Protein AF-A0A645AGK2-F1 (afdb_monomer_lite)

Secondary structure (DSSP, 8-state):
--S--S--S-HHHHHHHHHHHSS--GGGTTSHHHHHHHHHHHHHHHHHHHHHHHHH-TTSPPEEEEETTTTGGGT--HHHHHHTT--SEEEEE--S-SS------HHHHHHHTT-SS--EE--EEE-EEE--SPPHHHHTTSS----EE--HHHHHHHHHHHHHTT-S--EEES---HHHHHHHH-HHHHHHIIIIIHHHHHHHHHHHHT-

Organism: NCBI:txid1076179

Structure (mmCIF, N/CA/C/O backbone):
data_AF-A0A645AGK2-F1
#
_entry.id   AF-A0A645AGK2-F1
#
loop_
_atom_site.group_PDB
_atom_site.id
_atom_site.type_symbol
_atom_site.label_atom_id
_atom_site.label_alt_id
_atom_site.label_comp_id
_atom_site.label_asym_id
_atom_site.label_entity_id
_atom_site.label_seq_id
_atom_site.pdbx_PDB_ins_code
_atom_site.Cartn_x
_atom_site.Cartn_y
_atom_site.Cartn_z
_atom_site.occupancy
_atom_site.B_iso_or_equiv
_atom_site.auth_seq_id
_atom_site.auth_comp_id
_atom_site.auth_asym_id
_atom_site.auth_atom_id
_atom_site.pdbx_PDB_model_num
ATOM 1 N N . MET A 1 1 ? 0.755 18.920 -3.342 1.00 40.25 1 MET A N 1
ATOM 2 C CA . MET A 1 1 ? 0.295 17.757 -2.557 1.00 40.25 1 MET A CA 1
ATOM 3 C C . MET A 1 1 ? -0.623 16.938 -3.461 1.00 40.25 1 MET A C 1
ATOM 5 O O . MET A 1 1 ? -1.650 17.467 -3.860 1.00 40.25 1 MET A O 1
ATOM 9 N N . ARG A 1 2 ? -0.212 15.740 -3.909 1.00 47.69 2 ARG A N 1
ATOM 10 C CA . ARG A 1 2 ? -1.005 14.912 -4.851 1.00 47.69 2 ARG A CA 1
ATOM 11 C C . ARG A 1 2 ? -2.125 14.114 -4.171 1.00 47.69 2 ARG A C 1
ATOM 13 O O . ARG A 1 2 ? -3.090 13.751 -4.832 1.00 47.69 2 ARG A O 1
ATOM 20 N N . HIS A 1 3 ? -2.024 13.901 -2.862 1.00 56.34 3 HIS A N 1
ATOM 21 C CA . HIS A 1 3 ? -3.058 13.265 -2.053 1.00 56.34 3 HIS A CA 1
ATOM 22 C C . HIS A 1 3 ? -3.492 14.247 -0.964 1.00 56.34 3 HIS A C 1
ATOM 24 O O . HIS A 1 3 ? -2.679 14.535 -0.083 1.00 56.34 3 HIS A O 1
ATOM 30 N N . PRO A 1 4 ? -4.703 14.832 -1.040 1.00 55.09 4 PRO A N 1
ATOM 31 C CA . PRO A 1 4 ? -5.203 15.650 0.055 1.00 55.09 4 PRO A CA 1
ATOM 32 C C . PRO A 1 4 ? -5.284 14.790 1.325 1.00 55.09 4 PRO A C 1
ATOM 34 O O . PRO A 1 4 ? -5.533 13.584 1.221 1.00 55.09 4 PRO A O 1
ATOM 37 N N . PRO A 1 5 ? -5.060 15.371 2.514 1.00 66.56 5 PRO A N 1
ATOM 38 C CA . PRO A 1 5 ? -5.263 14.635 3.751 1.00 66.56 5 PRO A CA 1
ATOM 39 C C . PRO A 1 5 ? -6.716 14.139 3.809 1.00 66.56 5 PRO A C 1
ATOM 41 O O . PRO A 1 5 ? -7.628 14.850 3.386 1.00 66.56 5 PRO A O 1
ATOM 44 N N . PHE A 1 6 ? -6.936 12.923 4.323 1.00 69.69 6 PHE A N 1
ATOM 45 C CA . PHE A 1 6 ? -8.289 12.361 4.479 1.00 69.69 6 PHE A CA 1
ATOM 46 C C . PHE A 1 6 ? -9.178 13.234 5.364 1.00 69.69 6 PHE A C 1
ATOM 48 O O . PHE A 1 6 ? -10.392 13.267 5.189 1.00 69.69 6 PHE A O 1
ATOM 55 N N . PHE A 1 7 ? -8.541 13.934 6.298 1.00 72.62 7 PHE A N 1
ATOM 56 C CA . PHE A 1 7 ? -9.160 14.848 7.234 1.00 72.62 7 PHE A CA 1
ATOM 57 C C . PHE A 1 7 ? -8.479 16.204 7.107 1.00 72.62 7 PHE A C 1
ATOM 59 O O . PHE A 1 7 ? -7.262 16.315 7.276 1.00 72.62 7 PHE A O 1
ATOM 66 N N . GLY A 1 8 ? -9.266 17.230 6.803 1.00 67.81 8 GLY A N 1
ATOM 67 C CA . GLY A 1 8 ? -8.826 18.612 6.907 1.00 67.81 8 GLY A CA 1
ATOM 68 C C . GLY A 1 8 ? -9.125 19.168 8.298 1.00 67.81 8 GLY A C 1
ATOM 69 O O . GLY A 1 8 ? -9.205 18.448 9.294 1.00 67.81 8 GLY A O 1
ATOM 70 N N . TYR A 1 9 ? -9.370 20.472 8.353 1.00 74.00 9 TYR A N 1
ATOM 71 C CA . TYR A 1 9 ? -9.927 21.146 9.528 1.00 74.00 9 TYR A CA 1
ATOM 72 C C . TYR A 1 9 ? -11.455 21.061 9.516 1.00 74.00 9 TYR A C 1
ATOM 74 O O . TYR A 1 9 ? -12.165 22.069 9.518 1.00 74.00 9 TYR A O 1
ATOM 82 N N . ASP A 1 10 ? -11.965 19.837 9.426 1.00 81.06 10 ASP A N 1
ATOM 83 C CA . ASP A 1 10 ? -13.388 19.592 9.250 1.00 81.06 10 ASP A CA 1
ATOM 84 C C . ASP A 1 10 ? -14.144 19.917 10.545 1.00 81.06 10 ASP A C 1
ATOM 86 O O . ASP A 1 10 ? -13.805 19.432 11.627 1.00 81.06 10 ASP A O 1
ATOM 90 N N . GLN A 1 11 ? -15.204 20.726 10.447 1.00 84.94 11 GLN A N 1
ATOM 91 C CA . GLN A 1 11 ? -16.005 21.152 11.605 1.00 84.94 11 GLN A CA 1
ATOM 92 C C . GLN A 1 11 ? -16.498 19.992 12.490 1.00 84.94 11 GLN A C 1
ATOM 94 O O . GLN A 1 11 ? -16.445 20.132 13.712 1.00 84.94 11 GLN A O 1
ATOM 99 N N . PRO A 1 12 ? -16.921 18.832 11.944 1.00 86.06 12 PRO A N 1
ATOM 100 C CA . PRO A 1 12 ? -17.275 17.680 12.772 1.00 86.06 12 PRO A CA 1
ATOM 101 C C . PRO A 1 12 ? -16.115 17.164 13.634 1.00 86.06 12 PRO A C 1
ATOM 103 O O . PRO A 1 12 ? -16.329 16.790 14.785 1.00 86.06 12 PRO A O 1
ATOM 106 N N . LEU A 1 13 ? -14.888 17.177 13.104 1.00 87.75 13 LEU A N 1
ATOM 107 C CA . LEU A 1 13 ? -13.693 16.724 13.814 1.00 87.75 13 LEU A CA 1
ATOM 108 C C . LEU A 1 13 ? -13.316 17.705 14.929 1.00 87.75 13 LEU A C 1
ATOM 110 O O . LEU A 1 13 ? -13.059 17.292 16.057 1.00 87.75 13 LEU A O 1
ATOM 114 N N . ILE A 1 14 ? -13.381 19.008 14.639 1.00 90.44 14 ILE A N 1
ATOM 115 C CA . ILE A 1 14 ? -13.178 20.079 15.626 1.00 90.44 14 ILE A CA 1
ATOM 116 C C . ILE A 1 14 ? -14.217 19.983 16.749 1.00 90.44 14 ILE A C 1
ATOM 118 O O . ILE A 1 14 ? -13.865 20.102 17.921 1.00 90.44 14 ILE A O 1
ATOM 122 N N . ALA A 1 15 ? -15.488 19.749 16.413 1.00 91.12 15 ALA A N 1
ATOM 123 C CA . ALA A 1 15 ? -16.562 19.620 17.393 1.00 91.12 15 ALA A CA 1
ATOM 124 C C . ALA A 1 15 ? -16.362 18.403 18.310 1.00 91.12 15 ALA A C 1
ATOM 126 O O . ALA A 1 15 ? -16.540 18.512 19.525 1.00 91.12 15 ALA A O 1
ATOM 127 N N . GLU A 1 16 ? -15.956 17.257 17.757 1.00 91.69 16 GLU A N 1
ATOM 128 C CA . GLU A 1 16 ? -15.692 16.058 18.556 1.00 91.69 16 GLU A CA 1
ATOM 129 C C . GLU A 1 16 ? -14.420 16.209 19.407 1.00 91.69 16 GLU A C 1
ATOM 131 O O . GLU A 1 16 ? -14.429 15.827 20.578 1.00 91.69 16 GLU A O 1
ATOM 136 N N . TYR A 1 17 ? -13.367 16.854 18.889 1.00 92.81 17 TYR A N 1
ATOM 137 C CA . TYR A 1 17 ? -12.191 17.213 19.687 1.00 92.81 17 TYR A CA 1
ATOM 138 C C . TYR A 1 17 ? -12.585 18.130 20.849 1.00 92.81 17 TYR A C 1
ATOM 140 O O . TYR A 1 17 ? -12.255 17.848 22.001 1.00 92.81 17 TYR A O 1
ATOM 148 N N . ALA A 1 18 ? -13.370 19.177 20.561 1.00 92.75 18 ALA A N 1
ATOM 149 C CA . ALA A 1 18 ? -13.828 20.145 21.551 1.00 92.75 18 ALA A CA 1
ATOM 150 C C . ALA A 1 18 ? -14.603 19.493 22.702 1.00 92.75 18 ALA A C 1
ATOM 152 O O . ALA A 1 18 ? -14.439 19.840 23.872 1.00 92.75 18 ALA A O 1
ATOM 153 N N . LYS A 1 19 ? -15.433 18.510 22.357 1.00 94.06 19 LYS A N 1
ATOM 154 C CA . LYS A 1 19 ? -16.233 17.732 23.299 1.00 94.06 19 LYS A CA 1
ATOM 155 C C . LYS A 1 19 ? -15.390 16.815 24.191 1.00 94.06 19 LYS A C 1
ATOM 157 O O . LYS A 1 19 ? -15.752 16.627 25.349 1.00 94.06 19 LYS A O 1
ATOM 162 N N . ARG A 1 20 ? -14.303 16.229 23.675 1.00 94.38 20 ARG A N 1
ATOM 163 C CA . ARG A 1 20 ? -13.464 15.260 24.409 1.00 94.38 20 ARG A CA 1
ATOM 164 C C . ARG A 1 20 ? -12.341 15.907 25.212 1.00 94.38 20 ARG A C 1
ATOM 166 O O . ARG A 1 20 ? -12.049 15.457 26.315 1.00 94.38 20 ARG A O 1
ATOM 173 N N . TYR A 1 21 ? -11.722 16.945 24.659 1.00 92.75 21 TYR A N 1
ATOM 174 C CA . TYR A 1 21 ? -10.473 17.517 25.166 1.00 92.75 21 TYR A CA 1
ATOM 175 C C . TYR A 1 21 ? -10.599 18.997 25.562 1.00 92.75 21 TYR A C 1
ATOM 177 O O . TYR A 1 21 ? -9.631 19.596 26.025 1.00 92.75 21 TYR A O 1
ATOM 185 N N . GLY A 1 22 ? -11.791 19.591 25.428 1.00 90.94 22 GLY A N 1
ATOM 186 C CA . GLY A 1 22 ? -12.003 21.027 25.608 1.00 90.94 22 GLY A CA 1
ATOM 187 C C . GLY A 1 22 ? -11.645 21.818 24.349 1.00 90.94 22 GLY A C 1
ATOM 188 O O . GLY A 1 22 ? -11.386 21.242 23.303 1.00 90.94 22 GLY A O 1
ATOM 189 N N . GLN A 1 23 ? -11.658 23.151 24.426 1.00 89.75 23 GLN A N 1
ATOM 190 C CA . GLN A 1 23 ? -11.511 24.043 23.265 1.00 89.75 23 GLN A CA 1
ATOM 191 C C . GLN A 1 23 ? -10.380 23.623 22.304 1.00 89.75 23 GLN A C 1
ATOM 193 O O . GLN A 1 23 ? -9.217 23.615 22.691 1.00 89.75 23 GLN A O 1
ATOM 198 N N . CYS A 1 24 ? -10.729 23.377 21.039 1.00 88.06 24 CYS A N 1
ATOM 199 C CA . CYS A 1 24 ? -9.763 23.104 19.977 1.00 88.06 24 CYS A CA 1
ATOM 200 C C . CYS A 1 24 ? -9.068 24.402 19.539 1.00 88.06 24 CYS A C 1
ATOM 202 O O . CYS A 1 24 ? -9.734 25.384 19.196 1.00 88.06 24 CYS A O 1
ATOM 204 N N . ARG A 1 25 ? -7.736 24.407 19.534 1.00 88.56 25 ARG A N 1
ATOM 205 C CA . ARG A 1 25 ? -6.875 25.496 19.054 1.00 88.56 25 ARG A CA 1
ATOM 206 C C . ARG A 1 25 ? -6.056 25.014 17.861 1.00 88.56 25 ARG A C 1
ATOM 208 O O . ARG A 1 25 ? -5.862 23.820 17.683 1.00 88.56 25 ARG A O 1
ATOM 215 N N . GLU A 1 26 ? -5.505 25.936 17.075 1.00 85.25 26 GLU A N 1
ATOM 216 C CA . GLU A 1 26 ? -4.639 25.556 15.946 1.00 85.25 26 GLU A CA 1
ATOM 217 C C . GLU A 1 26 ? -3.405 24.756 16.384 1.00 85.25 26 GLU A C 1
ATOM 219 O O . GLU A 1 26 ? -2.975 23.849 15.682 1.00 85.25 26 GLU A O 1
ATOM 224 N N . SER A 1 27 ? -2.872 25.036 17.579 1.00 86.81 27 SER A N 1
ATOM 225 C CA . SER A 1 27 ? -1.753 24.288 18.167 1.00 86.81 27 SER A CA 1
ATOM 226 C C . SER A 1 27 ? -2.082 22.832 18.501 1.00 86.81 27 SER A C 1
ATOM 228 O O . SER A 1 27 ? -1.171 22.058 18.779 1.00 86.81 27 SER A O 1
ATOM 230 N N . ASP A 1 28 ? -3.366 22.467 18.533 1.00 86.06 28 ASP A N 1
ATOM 231 C CA . ASP A 1 28 ? -3.790 21.088 18.764 1.00 86.06 28 ASP A CA 1
ATOM 232 C C . ASP A 1 28 ? -3.719 20.240 17.491 1.00 86.06 28 ASP A C 1
ATOM 234 O O . ASP A 1 28 ? -3.687 19.013 17.557 1.00 86.06 28 ASP A O 1
ATOM 238 N N . PHE A 1 29 ? -3.667 20.869 16.318 1.00 84.38 29 PHE A N 1
ATOM 239 C CA . PHE A 1 29 ? -3.625 20.146 15.059 1.00 84.38 29 PHE A CA 1
ATOM 240 C C . PHE A 1 29 ? -2.305 19.391 14.901 1.00 84.38 29 PHE A C 1
ATOM 242 O O . PHE A 1 29 ? -1.218 19.951 15.024 1.00 84.38 29 PHE A O 1
ATOM 249 N N . GLY A 1 30 ? -2.416 18.089 14.634 1.00 81.62 30 GLY A N 1
ATOM 250 C CA . GLY A 1 30 ? -1.267 17.186 14.555 1.00 81.62 30 GLY A CA 1
ATOM 251 C C . GLY A 1 30 ? -0.686 16.778 15.913 1.00 81.62 30 GLY A C 1
ATOM 252 O O . GLY A 1 30 ? 0.311 16.058 15.938 1.00 81.62 30 GLY A O 1
ATOM 253 N N . ASN A 1 31 ? -1.287 17.194 17.037 1.00 89.19 31 ASN A N 1
ATOM 254 C CA . ASN A 1 31 ? -0.933 16.642 18.342 1.00 89.19 31 ASN A CA 1
ATOM 255 C C . ASN A 1 31 ? -1.457 15.198 18.494 1.00 89.19 31 ASN A C 1
ATOM 257 O O . ASN A 1 31 ? -2.228 14.696 17.673 1.00 89.19 31 ASN A O 1
ATOM 261 N N . GLU A 1 32 ? -1.058 14.527 19.575 1.00 90.69 32 GLU A N 1
ATOM 262 C CA . GLU A 1 32 ? -1.436 13.133 19.832 1.00 90.69 32 GLU A CA 1
ATOM 263 C C . GLU A 1 32 ? -2.957 12.927 19.942 1.00 90.69 32 GLU A C 1
ATOM 265 O O . GLU A 1 32 ? -3.491 11.995 19.348 1.00 90.69 32 GLU A O 1
ATOM 270 N N . ASN A 1 33 ? -3.683 13.813 20.630 1.00 91.69 33 ASN A N 1
ATOM 271 C CA . ASN A 1 33 ? -5.139 13.702 20.788 1.00 91.69 33 ASN A CA 1
ATOM 272 C C . ASN A 1 33 ? -5.880 13.871 19.456 1.0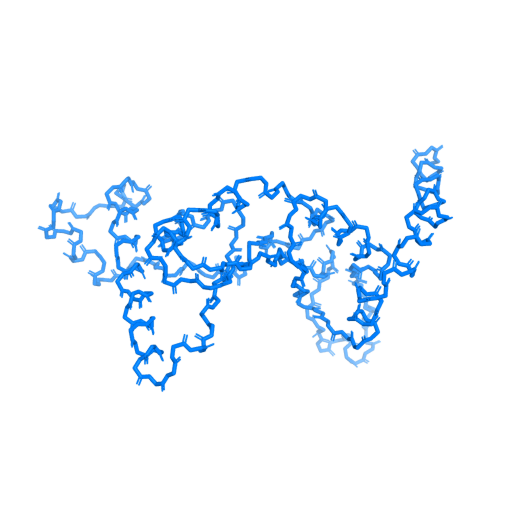0 91.69 33 ASN A C 1
ATOM 274 O O . ASN A 1 33 ? -6.849 13.162 19.183 1.00 91.69 33 ASN A O 1
ATOM 278 N N . TRP A 1 34 ? -5.420 14.799 18.617 1.00 90.25 34 TRP A N 1
ATOM 279 C CA . TRP A 1 34 ? -5.964 15.022 17.284 1.00 90.25 34 TRP A CA 1
ATOM 280 C C . TRP A 1 34 ? -5.729 13.796 16.408 1.00 90.25 34 TRP A C 1
ATOM 282 O O . TRP A 1 34 ? -6.651 13.308 15.752 1.00 90.25 34 TRP A O 1
ATOM 292 N N . GLN A 1 35 ? -4.516 13.248 16.474 1.00 90.19 35 GLN A N 1
ATOM 293 C CA . GLN A 1 35 ? -4.143 12.055 15.735 1.00 90.19 35 GLN A CA 1
ATOM 294 C C . GLN A 1 35 ? -4.961 10.828 16.155 1.00 90.19 35 GLN A C 1
ATOM 296 O O . GLN A 1 35 ? -5.456 10.089 15.303 1.00 90.19 35 GLN A O 1
ATOM 301 N N . LEU A 1 36 ? -5.143 10.626 17.462 1.00 91.56 36 LEU A N 1
ATOM 302 C CA . LEU A 1 36 ? -5.972 9.552 18.009 1.00 91.56 36 LEU A CA 1
ATOM 303 C C . LEU A 1 36 ? -7.417 9.662 17.519 1.00 91.56 36 LEU A C 1
ATOM 305 O O . LEU A 1 36 ? -7.995 8.665 17.091 1.00 91.56 36 LEU A O 1
ATOM 309 N N . LEU A 1 37 ? -7.981 10.872 17.519 1.00 92.88 37 LEU A N 1
ATOM 310 C CA . LEU A 1 37 ? -9.340 11.107 17.042 1.00 92.88 37 LEU A CA 1
ATOM 311 C C . LEU A 1 37 ? -9.492 10.788 15.545 1.00 92.88 37 LEU A C 1
ATOM 313 O O . LEU A 1 37 ? -10.453 10.124 15.155 1.00 92.88 37 LEU A O 1
ATOM 317 N N . GLN A 1 38 ? -8.541 11.215 14.708 1.00 92.00 38 GLN A N 1
ATOM 318 C CA . GLN A 1 38 ? -8.533 10.887 13.276 1.00 92.00 38 GLN A CA 1
ATOM 319 C C . GLN A 1 38 ? -8.448 9.371 13.046 1.00 92.00 38 GLN A C 1
ATOM 321 O O . GLN A 1 38 ? -9.230 8.815 12.270 1.00 92.00 38 GLN A O 1
ATOM 326 N N . CYS A 1 39 ? -7.539 8.697 13.758 1.00 93.38 39 CYS A N 1
ATOM 327 C CA . CYS A 1 39 ? -7.380 7.247 13.690 1.00 93.38 39 CYS A CA 1
ATOM 328 C C . CYS A 1 39 ? -8.644 6.505 14.139 1.00 93.38 39 CYS A C 1
ATOM 330 O O . CYS A 1 39 ? -9.028 5.535 13.489 1.00 93.38 39 CYS A O 1
ATOM 332 N N . GLU A 1 40 ? -9.320 6.948 15.201 1.00 94.19 40 GLU A N 1
ATOM 333 C CA . GLU A 1 40 ? -10.564 6.333 15.682 1.00 94.19 40 GLU A CA 1
ATOM 334 C C . GLU A 1 40 ? -11.677 6.418 14.634 1.00 94.19 40 GLU A C 1
ATOM 336 O O . GLU A 1 40 ? -12.317 5.412 14.322 1.00 94.19 40 GLU A O 1
ATOM 341 N N . LEU A 1 41 ? -11.876 7.599 14.043 1.00 92.38 41 LEU A N 1
ATOM 342 C CA . LEU A 1 41 ? -12.918 7.816 13.040 1.00 92.38 41 LEU A CA 1
ATOM 343 C C . LEU A 1 41 ? -12.670 6.998 11.771 1.00 92.38 41 LEU A C 1
ATOM 345 O O . LEU A 1 41 ? -13.589 6.346 11.268 1.00 92.38 41 LEU A O 1
ATOM 349 N N . MET A 1 42 ? -11.432 6.986 11.267 1.00 94.50 42 MET A N 1
ATOM 350 C CA . MET A 1 42 ? -11.097 6.175 10.097 1.00 94.50 42 MET A CA 1
ATOM 351 C C . MET A 1 42 ? -11.184 4.676 10.406 1.00 94.50 42 MET A C 1
ATOM 353 O O . MET A 1 42 ? -11.688 3.906 9.591 1.00 94.50 42 MET A O 1
ATOM 357 N N . SER A 1 43 ? -10.763 4.252 11.599 1.00 96.94 43 SER A N 1
ATOM 358 C CA . SER A 1 43 ? -10.891 2.859 12.042 1.00 96.94 43 SER A CA 1
ATOM 359 C C . SER A 1 43 ? -12.346 2.411 12.105 1.00 96.94 43 SER A C 1
ATOM 361 O O . SER A 1 43 ? -12.671 1.316 11.648 1.00 96.94 43 SER A O 1
ATOM 363 N N . ASP A 1 44 ? -13.243 3.258 12.611 1.00 96.38 44 ASP A N 1
ATOM 364 C CA . ASP A 1 44 ? -14.673 2.966 12.636 1.00 96.38 44 ASP A CA 1
ATOM 365 C C . ASP A 1 44 ? -15.260 2.840 11.222 1.00 96.38 44 ASP A C 1
ATOM 367 O O . ASP A 1 44 ? -16.040 1.921 10.954 1.00 96.38 44 ASP A O 1
ATOM 371 N N . PHE A 1 45 ? -14.839 3.708 10.295 1.00 95.62 45 PHE A N 1
ATOM 372 C CA . PHE A 1 45 ? -15.201 3.601 8.882 1.00 95.62 45 PHE A CA 1
ATOM 373 C C . PHE A 1 45 ? -14.726 2.275 8.268 1.00 95.62 45 PHE A C 1
ATOM 375 O O . PHE A 1 45 ? -15.539 1.547 7.697 1.00 95.62 45 PHE A O 1
ATOM 382 N N . VAL A 1 46 ? -13.448 1.917 8.432 1.00 97.75 46 VAL A N 1
ATOM 383 C CA . VAL A 1 46 ? -12.873 0.667 7.902 1.00 97.75 46 VAL A CA 1
ATOM 384 C C . VAL A 1 46 ? -13.576 -0.557 8.494 1.00 97.75 46 VAL A C 1
ATOM 386 O O . VAL A 1 46 ? -13.951 -1.474 7.760 1.00 97.75 46 VAL A O 1
ATOM 389 N N . ARG A 1 47 ? -13.844 -0.557 9.804 1.00 98.38 47 ARG A N 1
ATOM 390 C CA . ARG A 1 47 ? -14.602 -1.616 10.484 1.00 98.38 47 ARG A CA 1
ATOM 391 C C . ARG A 1 47 ? -16.003 -1.777 9.892 1.00 98.38 47 ARG A C 1
ATOM 393 O O . ARG A 1 47 ? -16.424 -2.900 9.614 1.00 98.38 47 ARG A O 1
ATOM 400 N N . LYS A 1 48 ? -16.733 -0.675 9.690 1.00 98.38 48 LYS A N 1
ATOM 401 C CA . LYS A 1 48 ? -18.075 -0.684 9.080 1.00 98.38 48 LYS A CA 1
ATOM 402 C C . LYS A 1 48 ? -18.034 -1.152 7.626 1.00 98.38 48 LYS A C 1
ATOM 404 O O . LYS A 1 48 ? -18.888 -1.942 7.231 1.00 98.38 48 LYS A O 1
ATOM 409 N N . ALA A 1 49 ? -17.036 -0.723 6.854 1.00 97.94 49 ALA A N 1
ATOM 410 C CA . ALA A 1 49 ? -16.829 -1.190 5.488 1.00 97.94 49 ALA A CA 1
ATOM 411 C C . ALA A 1 49 ? -16.608 -2.709 5.458 1.00 97.94 49 ALA A C 1
ATOM 413 O O . ALA A 1 49 ? -17.304 -3.408 4.726 1.00 97.94 49 ALA A O 1
ATOM 414 N N . ARG A 1 50 ? -15.732 -3.244 6.320 1.00 97.94 50 ARG A N 1
ATOM 415 C CA . ARG A 1 50 ? -15.521 -4.693 6.443 1.00 97.94 50 ARG A CA 1
ATOM 416 C C . ARG A 1 50 ? -16.810 -5.440 6.788 1.00 97.94 50 ARG A C 1
ATOM 418 O O . ARG A 1 50 ? -17.105 -6.444 6.147 1.00 97.94 50 ARG A O 1
ATOM 425 N N . GLN A 1 51 ? -17.589 -4.944 7.752 1.00 98.25 51 GLN A N 1
ATOM 426 C CA . GLN A 1 51 ? -18.878 -5.539 8.133 1.00 98.25 51 GLN A CA 1
ATOM 427 C C . GLN A 1 51 ? -19.875 -5.559 6.970 1.00 98.25 51 GLN A C 1
ATOM 429 O O . GLN A 1 51 ? -20.545 -6.566 6.754 1.00 98.25 51 GLN A O 1
ATOM 434 N N . ALA A 1 52 ? -19.961 -4.465 6.210 1.00 98.38 52 ALA A N 1
ATOM 435 C CA . ALA A 1 52 ? -20.836 -4.376 5.047 1.00 98.38 52 ALA A CA 1
ATOM 436 C C . ALA A 1 52 ? -20.414 -5.353 3.940 1.00 98.38 52 ALA A C 1
ATOM 438 O O . ALA A 1 52 ? -21.268 -6.015 3.356 1.00 98.38 52 ALA A O 1
ATOM 439 N N . ILE A 1 53 ? -19.109 -5.483 3.683 1.00 97.88 53 ILE A N 1
ATOM 440 C CA . ILE A 1 53 ? -18.587 -6.440 2.702 1.00 97.88 53 ILE A CA 1
ATOM 441 C C . ILE A 1 53 ? -18.845 -7.881 3.170 1.00 97.88 53 ILE A C 1
ATOM 443 O O . ILE A 1 53 ? -19.351 -8.681 2.390 1.00 97.88 53 ILE A O 1
ATOM 447 N N . ASP A 1 54 ? -18.569 -8.207 4.439 1.00 97.50 54 ASP A N 1
ATOM 448 C CA . ASP A 1 54 ? -18.803 -9.547 5.002 1.00 97.50 54 ASP A CA 1
ATOM 449 C C . ASP A 1 54 ? -20.283 -9.958 4.961 1.00 97.50 54 ASP A C 1
ATOM 451 O O . ASP A 1 54 ? -20.584 -11.137 4.784 1.00 97.50 54 ASP A O 1
ATOM 455 N N . ALA A 1 55 ? -21.206 -9.001 5.096 1.00 98.19 55 ALA A N 1
ATOM 456 C CA . ALA A 1 55 ? -22.641 -9.253 4.975 1.00 98.19 55 ALA A CA 1
ATOM 457 C C . ALA A 1 55 ? -23.077 -9.604 3.540 1.00 98.19 55 ALA A C 1
ATOM 459 O O . ALA A 1 55 ? -24.101 -10.262 3.365 1.00 98.19 55 ALA A O 1
ATOM 460 N N . VAL A 1 56 ? -22.320 -9.166 2.526 1.00 98.06 56 VAL A N 1
ATOM 461 C CA . VAL A 1 56 ? -22.563 -9.494 1.112 1.00 98.06 56 VAL A CA 1
ATOM 462 C C . VAL A 1 56 ? -21.862 -10.798 0.737 1.00 98.06 56 VAL A C 1
ATOM 464 O O . VAL A 1 56 ? -22.514 -11.743 0.300 1.00 98.06 56 VAL A O 1
ATOM 467 N N . ASP A 1 57 ? -20.541 -10.849 0.906 1.00 97.25 57 ASP A N 1
ATOM 468 C CA . ASP A 1 57 ? -19.719 -12.045 0.725 1.00 97.25 57 ASP A CA 1
ATOM 469 C C . ASP A 1 57 ? -18.382 -11.871 1.479 1.00 97.25 57 ASP A C 1
ATOM 471 O O . ASP A 1 57 ? -17.568 -11.014 1.108 1.00 97.25 57 ASP A O 1
ATOM 475 N N . PRO A 1 58 ? -18.089 -12.699 2.502 1.00 93.56 58 PRO A N 1
ATOM 476 C CA . PRO A 1 58 ? -16.846 -12.606 3.270 1.00 93.56 58 PRO A CA 1
ATOM 477 C C . PRO A 1 58 ? -15.581 -12.906 2.453 1.00 93.56 58 PRO A C 1
ATOM 479 O O . PRO A 1 58 ? -14.476 -12.666 2.937 1.00 93.56 58 PRO A O 1
ATOM 482 N N . LYS A 1 59 ? -15.706 -13.424 1.223 1.00 94.62 59 LYS A N 1
ATOM 483 C CA . LYS A 1 59 ? -14.573 -13.662 0.314 1.00 94.62 59 LYS A CA 1
ATOM 484 C C . LYS A 1 59 ? -14.126 -12.414 -0.443 1.00 94.62 59 LYS A C 1
ATOM 486 O O . LYS A 1 59 ? -13.058 -12.442 -1.054 1.00 94.62 59 LYS A O 1
ATOM 491 N N . ILE A 1 60 ? -14.911 -11.336 -0.433 1.00 96.69 60 ILE A N 1
ATOM 492 C CA . ILE A 1 60 ? -14.511 -10.078 -1.065 1.00 96.69 60 ILE A CA 1
ATOM 493 C C . ILE A 1 60 ? -13.407 -9.435 -0.215 1.00 96.69 60 ILE A C 1
ATOM 495 O O . ILE A 1 60 ? -13.605 -9.113 0.963 1.00 96.69 60 ILE A O 1
ATOM 499 N N . ALA A 1 61 ? -12.240 -9.251 -0.832 1.00 96.44 61 ALA A N 1
ATOM 500 C CA . ALA A 1 61 ? -11.073 -8.646 -0.206 1.00 96.44 61 ALA A CA 1
ATOM 501 C C . ALA A 1 61 ? -11.241 -7.126 -0.058 1.00 96.44 61 ALA A C 1
ATOM 503 O O . ALA A 1 61 ? -11.663 -6.449 -0.998 1.00 96.44 61 ALA A O 1
ATOM 504 N N . LEU A 1 62 ? -10.864 -6.593 1.104 1.00 97.38 62 LEU A N 1
ATOM 505 C CA . LEU A 1 62 ? -10.712 -5.160 1.333 1.00 97.38 62 LEU A CA 1
ATOM 506 C C . LEU A 1 62 ? -9.231 -4.787 1.263 1.00 97.38 62 LEU A C 1
ATOM 508 O O . LEU A 1 62 ? -8.413 -5.289 2.036 1.00 97.38 62 LEU A O 1
ATOM 512 N N . GLU A 1 63 ? -8.904 -3.886 0.342 1.00 96.19 63 GLU A N 1
ATOM 513 C CA . GLU A 1 63 ? -7.562 -3.341 0.175 1.00 96.19 63 GLU A CA 1
ATOM 514 C C . GLU A 1 63 ? -7.452 -1.926 0.743 1.00 96.19 63 GLU A C 1
ATOM 516 O O . GLU A 1 63 ? -8.352 -1.107 0.552 1.00 96.19 63 GLU A O 1
ATOM 521 N N . VAL A 1 64 ? -6.298 -1.608 1.339 1.00 95.69 64 VAL A N 1
ATOM 522 C CA . VAL A 1 64 ? -5.911 -0.228 1.645 1.00 95.69 64 VAL A CA 1
ATOM 523 C C . VAL A 1 64 ? -4.572 0.139 0.999 1.00 95.69 64 VAL A C 1
ATOM 525 O O . VAL A 1 64 ? -3.564 -0.541 1.176 1.00 95.69 64 VAL A O 1
ATOM 528 N N . SER A 1 65 ? -4.553 1.270 0.290 1.00 94.00 65 SER A N 1
ATOM 529 C CA . SER A 1 65 ? -3.346 1.907 -0.252 1.00 94.00 65 SER A CA 1
ATOM 530 C C . SER A 1 65 ? -2.997 3.165 0.538 1.00 94.00 65 SER A C 1
ATOM 532 O O . SER A 1 65 ? -3.883 3.963 0.829 1.00 94.00 65 SER A O 1
ATOM 534 N N . PHE A 1 66 ? -1.718 3.365 0.857 1.00 93.62 66 PHE A N 1
ATOM 535 C CA . PHE A 1 66 ? -1.274 4.499 1.677 1.00 93.62 66 PHE A CA 1
ATOM 536 C C . PHE A 1 66 ? 0.174 4.914 1.374 1.00 93.62 66 PHE A C 1
ATOM 538 O O . PHE A 1 66 ? 0.859 4.252 0.588 1.00 93.62 66 PHE A O 1
ATOM 545 N N . ASP A 1 67 ? 0.608 6.052 1.921 1.00 92.31 67 ASP A N 1
ATOM 546 C CA . ASP A 1 67 ? 2.003 6.511 1.870 1.00 92.31 67 ASP A CA 1
ATOM 547 C C . ASP A 1 67 ? 2.857 5.754 2.892 1.00 92.31 67 ASP A C 1
ATOM 549 O O . ASP A 1 67 ? 2.438 5.625 4.033 1.00 92.31 67 ASP A O 1
ATOM 553 N N . GLU A 1 68 ? 4.040 5.266 2.526 1.00 94.62 68 GLU A N 1
ATOM 554 C CA . GLU A 1 68 ? 4.836 4.397 3.410 1.00 94.62 68 GLU A CA 1
ATOM 555 C C . GLU A 1 68 ? 5.324 5.082 4.702 1.00 94.62 68 GLU A C 1
ATOM 557 O O . GLU A 1 68 ? 5.398 4.419 5.738 1.00 94.62 68 GLU A O 1
ATOM 562 N N . LYS A 1 69 ? 5.548 6.407 4.692 1.00 91.31 69 LYS A N 1
ATOM 563 C CA . LYS A 1 69 ? 6.093 7.138 5.851 1.00 91.31 69 LYS A CA 1
ATOM 564 C C . LYS A 1 69 ? 5.021 7.787 6.715 1.00 91.31 69 LYS A C 1
ATOM 566 O O . LYS A 1 69 ? 5.107 7.750 7.939 1.00 91.31 69 LYS A O 1
ATOM 571 N N . ASN A 1 70 ? 4.025 8.412 6.090 1.00 87.00 70 ASN A N 1
ATOM 572 C CA . ASN A 1 70 ? 3.167 9.389 6.768 1.00 87.00 70 ASN A CA 1
ATOM 573 C C . ASN A 1 70 ? 1.720 8.927 6.961 1.00 87.00 70 ASN A C 1
ATOM 575 O O . ASN A 1 70 ? 0.878 9.722 7.370 1.00 87.00 70 ASN A O 1
ATOM 579 N N . TYR A 1 71 ? 1.405 7.662 6.682 1.00 90.81 71 TYR A N 1
ATOM 580 C CA . TYR A 1 71 ? 0.033 7.154 6.766 1.00 90.81 71 TYR A CA 1
ATOM 581 C C . TYR A 1 71 ? -0.594 7.323 8.154 1.00 90.81 71 TYR A C 1
ATOM 583 O O . TYR A 1 71 ? -1.754 7.722 8.247 1.00 90.81 71 TYR A O 1
ATOM 591 N N . TYR A 1 72 ? 0.165 7.101 9.234 1.00 91.12 72 TYR A N 1
ATOM 592 C CA . TYR A 1 72 ? -0.366 7.305 10.582 1.00 91.12 72 TYR A CA 1
ATOM 593 C C . TYR A 1 72 ? -0.739 8.772 10.799 1.00 91.12 72 TYR A C 1
ATOM 595 O O . TYR A 1 72 ? -1.863 9.039 11.191 1.00 91.12 72 TYR A O 1
ATOM 603 N N . ALA A 1 73 ? 0.128 9.715 10.406 1.00 87.50 73 ALA A N 1
ATOM 604 C CA . ALA A 1 73 ? -0.137 11.159 10.463 1.00 87.50 73 ALA A CA 1
ATOM 605 C C . ALA A 1 73 ? -1.348 11.612 9.612 1.00 87.50 73 ALA A C 1
ATOM 607 O O . ALA A 1 73 ? -1.831 12.733 9.736 1.00 87.50 73 ALA A O 1
ATOM 608 N N . GLN A 1 74 ? -1.838 10.744 8.722 1.00 87.06 74 GLN A N 1
ATOM 609 C CA . GLN A 1 74 ? -3.032 10.962 7.904 1.00 87.06 74 GLN A CA 1
ATOM 610 C C . GLN A 1 74 ? -4.297 10.330 8.517 1.00 87.06 74 GLN A C 1
ATOM 612 O O . GLN A 1 74 ? -5.346 10.319 7.873 1.00 87.06 74 GLN A O 1
ATOM 617 N N . GLY A 1 75 ? -4.217 9.803 9.744 1.00 90.94 75 GLY A N 1
ATOM 618 C CA . GLY A 1 75 ? -5.333 9.140 10.424 1.00 90.94 75 GLY A CA 1
ATOM 619 C C . GLY A 1 75 ? -5.486 7.660 10.078 1.00 90.94 75 GLY A C 1
ATOM 620 O O . GLY A 1 75 ? -6.560 7.101 10.289 1.00 90.94 75 GLY A O 1
ATOM 621 N N . LEU A 1 76 ? -4.459 7.019 9.509 1.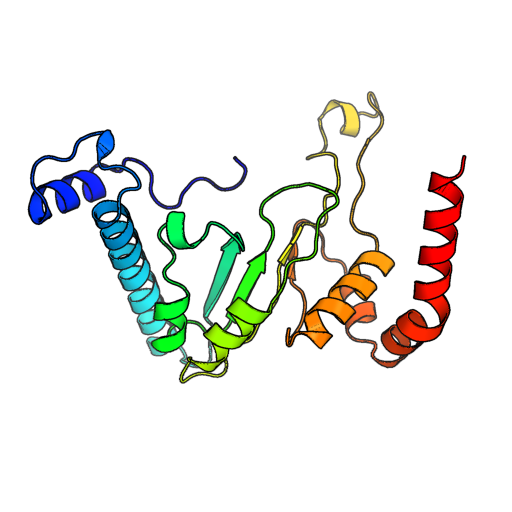00 93.88 76 LEU A N 1
ATOM 622 C CA . LEU A 1 76 ? -4.525 5.617 9.098 1.00 93.88 76 LEU A CA 1
ATOM 623 C C . LEU A 1 76 ? -3.830 4.711 10.125 1.00 93.88 76 LEU A C 1
ATOM 625 O O . LEU A 1 76 ? -2.615 4.522 10.082 1.00 93.88 76 LEU A O 1
ATOM 629 N N . ASP A 1 77 ? -4.596 4.089 11.022 1.00 96.38 77 ASP A N 1
ATOM 630 C CA . ASP A 1 77 ? -4.076 3.079 11.957 1.00 96.38 77 ASP A CA 1
ATOM 631 C C . ASP A 1 77 ? -4.071 1.676 11.325 1.00 96.38 77 ASP A C 1
ATOM 633 O O . ASP A 1 77 ? -4.804 0.759 11.705 1.00 96.38 77 ASP A O 1
ATOM 637 N N . VAL A 1 78 ? -3.231 1.512 10.301 1.00 97.56 78 VAL A N 1
ATOM 638 C CA . VAL A 1 78 ? -3.137 0.272 9.514 1.00 97.56 78 VAL A CA 1
ATOM 639 C C . VAL A 1 78 ? -2.765 -0.930 10.390 1.00 97.56 78 VAL A C 1
ATOM 641 O O . VAL A 1 78 ? -3.274 -2.032 10.177 1.00 97.56 78 VAL A O 1
ATOM 644 N N . ALA A 1 79 ? -1.913 -0.728 11.399 1.00 97.25 79 ALA A N 1
ATOM 645 C CA . ALA A 1 79 ? -1.520 -1.782 12.326 1.00 97.25 79 ALA A CA 1
ATOM 646 C C . ALA A 1 79 ? -2.727 -2.307 13.121 1.00 97.25 79 ALA A C 1
ATOM 648 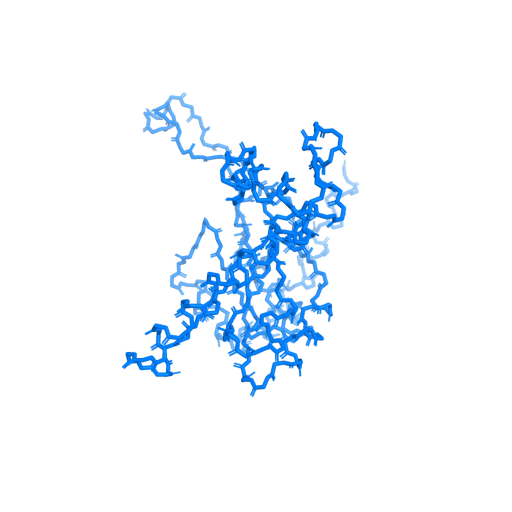O O . ALA A 1 79 ? -2.917 -3.524 13.221 1.00 97.25 79 ALA A O 1
ATOM 649 N N . HIS A 1 80 ? -3.578 -1.411 13.633 1.00 98.06 80 HIS A N 1
ATOM 650 C CA . HIS A 1 80 ? -4.817 -1.797 14.300 1.00 98.06 80 HIS A CA 1
ATOM 651 C C . HIS A 1 80 ? -5.787 -2.521 13.359 1.00 98.06 80 HIS A C 1
ATOM 653 O O . HIS A 1 80 ? -6.368 -3.541 13.746 1.00 98.06 80 HIS A O 1
ATOM 659 N N . TRP A 1 81 ? -5.941 -2.048 12.119 1.00 98.44 81 TRP A N 1
ATOM 660 C CA . TRP A 1 81 ? -6.858 -2.655 11.145 1.00 98.44 81 TRP A CA 1
ATOM 661 C C . TRP A 1 81 ? -6.451 -4.078 10.779 1.00 98.44 81 TRP A C 1
ATOM 663 O O . TRP A 1 81 ? -7.300 -4.971 10.720 1.00 98.44 81 TRP A O 1
ATOM 673 N N . LEU A 1 82 ? -5.149 -4.300 10.581 1.00 98.31 82 LEU A N 1
ATOM 674 C CA . LEU A 1 82 ? -4.588 -5.620 10.318 1.00 98.31 82 LEU A CA 1
ATOM 675 C C . LEU A 1 82 ? -4.785 -6.540 11.517 1.00 98.31 82 LEU A C 1
ATOM 677 O O . LEU A 1 82 ? -5.382 -7.599 11.359 1.00 98.31 82 LEU A O 1
ATOM 681 N N . LYS A 1 83 ? -4.390 -6.119 12.724 1.00 98.38 83 LYS A N 1
ATOM 682 C CA . LYS A 1 83 ? -4.576 -6.909 13.954 1.00 98.38 83 LYS A CA 1
ATOM 683 C C . LYS A 1 83 ? -6.041 -7.287 14.203 1.00 98.38 83 LYS A C 1
ATOM 685 O O . LYS A 1 83 ? -6.322 -8.347 14.756 1.00 98.38 83 LYS A O 1
ATOM 690 N N . SER A 1 84 ? -6.973 -6.435 13.782 1.00 98.25 84 SER A N 1
ATOM 691 C CA . SER A 1 84 ? -8.416 -6.667 13.908 1.00 98.25 84 SER A CA 1
ATOM 692 C C . SER A 1 84 ? -9.008 -7.517 12.774 1.00 98.25 84 SER A C 1
ATOM 694 O O . SER A 1 84 ? -10.182 -7.879 12.831 1.00 98.25 84 SER A O 1
ATOM 696 N N . GLY A 1 85 ? -8.217 -7.854 11.750 1.00 97.81 85 GLY A N 1
ATOM 697 C CA . GLY A 1 85 ? -8.647 -8.662 10.610 1.00 97.81 85 GLY A CA 1
ATOM 698 C C . GLY A 1 85 ? -9.604 -7.937 9.667 1.00 97.81 85 GLY A C 1
ATOM 699 O O . GLY A 1 85 ? -10.445 -8.585 9.046 1.00 97.81 85 GLY A O 1
ATOM 700 N N . TRP A 1 86 ? -9.532 -6.606 9.586 1.00 98.25 86 TRP A N 1
ATOM 701 C CA . TRP A 1 86 ? -10.440 -5.825 8.738 1.00 98.25 86 TRP A CA 1
ATOM 702 C C . TRP A 1 86 ? -9.950 -5.664 7.305 1.00 98.25 86 TRP A C 1
ATOM 704 O O . TRP A 1 86 ? -10.751 -5.387 6.420 1.00 98.25 86 TRP A O 1
ATOM 714 N N . VAL A 1 87 ? -8.653 -5.839 7.076 1.00 97.88 87 VAL A N 1
ATOM 715 C CA . VAL A 1 87 ? -7.998 -5.610 5.788 1.00 97.88 87 VAL A CA 1
ATOM 716 C C . VAL A 1 87 ? -7.344 -6.905 5.323 1.00 97.88 87 VAL A C 1
ATOM 718 O O . VAL A 1 87 ? -6.702 -7.603 6.110 1.00 97.88 87 VAL A O 1
ATOM 721 N N . ASP A 1 88 ? -7.511 -7.212 4.039 1.00 98.00 88 ASP A N 1
ATOM 722 C CA . ASP A 1 88 ? -7.007 -8.433 3.402 1.00 98.00 88 ASP A CA 1
ATOM 723 C C . ASP A 1 88 ? -5.814 -8.140 2.472 1.00 98.00 88 ASP A C 1
ATOM 725 O O . ASP A 1 88 ? -5.092 -9.052 2.066 1.00 98.00 88 ASP A O 1
ATOM 729 N N . MET A 1 89 ? -5.586 -6.869 2.126 1.00 98.19 89 MET A N 1
ATOM 730 C CA . MET A 1 89 ? -4.453 -6.444 1.308 1.00 98.19 89 MET A CA 1
ATOM 731 C C . MET A 1 89 ? -3.983 -5.036 1.672 1.00 98.19 89 MET A C 1
ATOM 733 O O . MET A 1 89 ? -4.795 -4.122 1.825 1.00 98.19 89 MET A O 1
ATOM 737 N N . ILE A 1 90 ? -2.666 -4.845 1.762 1.00 98.12 90 ILE A N 1
ATOM 738 C CA . ILE A 1 90 ? -2.057 -3.524 1.930 1.00 98.12 90 ILE A CA 1
ATOM 739 C C . ILE A 1 90 ? -1.116 -3.184 0.778 1.00 98.12 90 ILE A C 1
ATOM 741 O O . ILE A 1 90 ? -0.349 -4.024 0.302 1.00 98.12 90 ILE A O 1
ATOM 745 N N . ALA A 1 91 ? -1.153 -1.918 0.371 1.00 97.50 91 ALA A N 1
ATOM 746 C CA . ALA A 1 91 ? -0.304 -1.362 -0.671 1.00 97.50 91 ALA A CA 1
ATOM 747 C C . ALA A 1 91 ? 0.374 -0.060 -0.197 1.00 97.50 91 ALA A C 1
ATOM 749 O O . ALA A 1 91 ? -0.030 1.039 -0.612 1.00 97.50 91 ALA A O 1
ATOM 750 N N . PRO A 1 92 ? 1.389 -0.159 0.690 1.00 97.38 92 PRO A N 1
ATOM 751 C CA . PRO A 1 92 ? 2.236 0.983 1.026 1.00 97.38 92 PRO A CA 1
ATOM 752 C C . PRO A 1 92 ? 2.987 1.435 -0.226 1.00 97.38 92 PRO A C 1
ATOM 754 O O . PRO A 1 92 ? 3.352 0.610 -1.060 1.00 97.38 92 PRO A O 1
ATOM 757 N N . GLY A 1 93 ? 3.246 2.724 -0.382 1.00 95.50 93 GLY A N 1
ATOM 758 C CA . GLY A 1 93 ? 4.076 3.208 -1.479 1.00 95.50 93 GLY A CA 1
ATOM 759 C C . GLY A 1 93 ? 4.591 4.606 -1.233 1.00 95.50 93 GLY A C 1
ATOM 760 O O . GLY A 1 93 ? 4.074 5.324 -0.385 1.00 95.50 93 GLY A O 1
ATOM 761 N N . ILE A 1 94 ? 5.582 5.003 -2.017 1.00 93.25 94 ILE A N 1
ATOM 762 C CA . ILE A 1 94 ? 6.072 6.379 -2.031 1.00 93.25 94 ILE A CA 1
ATOM 763 C C . ILE A 1 94 ? 5.026 7.232 -2.764 1.00 93.25 94 ILE A C 1
ATOM 765 O O . ILE A 1 94 ? 4.654 6.919 -3.899 1.00 93.25 94 ILE A O 1
ATOM 769 N N . GLY A 1 95 ? 4.485 8.257 -2.098 1.00 80.81 95 GLY A N 1
ATOM 770 C CA . GLY A 1 95 ? 3.476 9.154 -2.677 1.00 80.81 95 GLY A CA 1
ATOM 771 C C . GLY A 1 95 ? 4.009 10.128 -3.736 1.00 80.81 95 GLY A C 1
ATOM 772 O O . GLY A 1 95 ? 3.227 10.676 -4.514 1.00 80.81 95 GLY A O 1
ATOM 773 N N . ASP A 1 96 ? 5.325 10.331 -3.782 1.00 84.31 96 ASP A N 1
ATOM 774 C CA . ASP A 1 96 ? 5.966 11.341 -4.620 1.00 84.31 96 ASP A CA 1
ATOM 775 C C . ASP A 1 96 ? 6.509 10.799 -5.954 1.00 84.31 96 ASP A C 1
ATOM 777 O O . ASP A 1 96 ? 6.865 9.628 -6.119 1.00 84.31 96 ASP A O 1
ATOM 781 N N . VAL A 1 97 ? 6.599 11.706 -6.929 1.00 88.25 97 VAL A N 1
ATOM 782 C CA . VAL A 1 97 ? 7.338 11.493 -8.181 1.00 88.25 97 VAL A CA 1
ATOM 783 C C . VAL A 1 97 ? 8.830 11.644 -7.901 1.00 88.25 97 VAL A C 1
ATOM 785 O O . VAL A 1 97 ? 9.237 12.523 -7.148 1.00 88.25 97 VAL A O 1
ATOM 788 N N . GLY A 1 98 ? 9.656 10.818 -8.538 1.00 89.56 98 GLY A N 1
ATOM 789 C CA . GLY A 1 98 ? 11.105 10.874 -8.361 1.00 89.56 98 GLY A CA 1
ATOM 790 C C . GLY A 1 98 ? 11.800 9.590 -8.783 1.00 89.56 98 GLY A C 1
ATOM 791 O O . GLY A 1 98 ? 11.163 8.665 -9.285 1.00 89.56 98 GLY A O 1
ATOM 792 N N . GLU A 1 99 ? 13.116 9.529 -8.594 1.00 90.50 99 GLU A N 1
ATOM 793 C CA . GLU A 1 99 ? 13.915 8.334 -8.902 1.00 90.50 99 GLU A CA 1
ATOM 794 C C . GLU A 1 99 ? 13.851 7.268 -7.802 1.00 90.50 99 GLU A C 1
ATOM 796 O O . GLU A 1 99 ? 13.975 6.080 -8.098 1.00 90.50 99 GLU A O 1
ATOM 801 N N . GLU A 1 100 ? 13.608 7.666 -6.553 1.00 92.81 100 GLU A N 1
ATOM 802 C CA . GLU A 1 100 ? 13.458 6.738 -5.434 1.00 92.81 100 GLU A CA 1
ATOM 803 C C . GLU A 1 100 ? 12.124 5.984 -5.544 1.00 92.81 100 GLU A C 1
ATOM 805 O O . GLU A 1 100 ? 11.048 6.582 -5.559 1.00 92.81 100 GLU A O 1
ATOM 810 N N . LYS A 1 101 ? 12.202 4.654 -5.670 1.00 94.31 101 LYS A N 1
ATOM 811 C CA . LYS A 1 101 ? 11.041 3.749 -5.822 1.00 94.31 101 LYS A CA 1
ATOM 812 C C . LYS A 1 101 ? 11.021 2.598 -4.826 1.00 94.31 101 LYS A C 1
ATOM 814 O O . LYS A 1 101 ? 10.072 1.819 -4.808 1.00 94.31 101 LYS A O 1
ATOM 819 N N . TYR A 1 102 ? 12.085 2.470 -4.050 1.00 96.12 102 TYR A N 1
ATOM 820 C CA . TYR A 1 102 ? 12.284 1.391 -3.104 1.00 96.12 102 TYR A CA 1
ATOM 821 C C . TYR A 1 102 ? 12.197 1.933 -1.679 1.00 96.12 102 TYR A C 1
ATOM 823 O O . TYR A 1 102 ? 12.645 3.041 -1.408 1.00 96.12 102 TYR A O 1
ATOM 831 N N . PHE A 1 103 ? 11.638 1.123 -0.789 1.00 96.75 103 PHE A N 1
ATOM 832 C CA . PHE A 1 103 ? 11.579 1.357 0.647 1.00 96.75 103 PHE A CA 1
ATOM 833 C C . PHE A 1 103 ? 11.545 -0.010 1.357 1.00 96.75 103 PHE A C 1
ATOM 835 O O . PHE A 1 103 ? 11.061 -0.983 0.772 1.00 96.75 103 PHE A O 1
ATOM 842 N N . PRO A 1 104 ? 12.059 -0.121 2.590 1.00 97.06 104 PRO A N 1
ATOM 843 C CA . PRO A 1 104 ? 12.098 -1.389 3.316 1.00 97.06 104 PRO A CA 1
ATOM 844 C C . PRO A 1 104 ? 10.690 -1.905 3.655 1.00 97.06 104 PRO A C 1
ATOM 846 O O . PRO A 1 104 ? 9.847 -1.159 4.158 1.00 97.06 104 PRO A O 1
ATOM 849 N N . LEU A 1 105 ? 10.430 -3.200 3.437 1.00 98.19 105 LEU A N 1
ATOM 850 C CA . LEU A 1 105 ? 9.128 -3.824 3.721 1.00 98.19 105 LEU A CA 1
ATOM 851 C C . LEU A 1 105 ? 9.024 -4.467 5.103 1.00 98.19 105 LEU A C 1
ATOM 853 O O . LEU A 1 105 ? 7.941 -4.891 5.508 1.00 98.19 105 LEU A O 1
ATOM 857 N N . GLN A 1 106 ? 10.118 -4.547 5.853 1.00 97.31 106 GLN A N 1
ATOM 858 C CA . GLN A 1 106 ? 10.179 -5.208 7.159 1.00 97.31 106 GLN A CA 1
ATOM 859 C C . GLN A 1 106 ? 9.102 -4.695 8.134 1.00 97.31 106 GLN A C 1
ATOM 861 O O . GLN A 1 106 ? 8.444 -5.538 8.750 1.00 97.31 106 GLN A O 1
ATOM 866 N N . PRO A 1 107 ? 8.815 -3.379 8.238 1.00 96.69 107 PRO A N 1
ATOM 867 C CA . PRO A 1 107 ? 7.722 -2.900 9.084 1.00 96.69 107 PRO A CA 1
ATOM 868 C C . PRO A 1 107 ? 6.358 -3.466 8.662 1.00 96.69 107 PRO A C 1
ATOM 870 O O . PRO A 1 107 ? 5.590 -3.943 9.495 1.00 96.69 107 PRO A O 1
ATOM 873 N N . PHE A 1 108 ? 6.066 -3.478 7.361 1.00 98.06 108 PHE A N 1
ATOM 874 C CA . PHE A 1 108 ? 4.776 -3.923 6.821 1.00 98.06 108 PHE A CA 1
ATOM 875 C C . PHE A 1 108 ? 4.616 -5.441 6.883 1.00 98.06 108 PHE A C 1
ATOM 877 O O . PHE A 1 108 ? 3.553 -5.939 7.243 1.00 98.06 108 PHE A O 1
ATOM 884 N N . THR A 1 109 ? 5.687 -6.186 6.619 1.00 98.00 109 THR A N 1
ATOM 885 C CA . THR A 1 109 ? 5.696 -7.652 6.732 1.00 98.00 109 THR A CA 1
ATOM 886 C C . THR A 1 109 ? 5.507 -8.107 8.180 1.00 98.00 109 THR A C 1
ATOM 888 O O . THR A 1 109 ? 4.881 -9.139 8.424 1.00 98.00 109 THR A O 1
ATOM 891 N N . ALA A 1 110 ? 6.004 -7.341 9.157 1.00 97.62 110 ALA A N 1
ATOM 892 C CA . ALA A 1 110 ? 5.719 -7.572 10.568 1.00 97.62 110 ALA A CA 1
ATOM 893 C C . ALA A 1 110 ? 4.250 -7.269 10.898 1.00 97.62 110 ALA A C 1
ATOM 895 O O . ALA A 1 110 ? 3.600 -8.077 11.559 1.00 97.62 110 ALA A O 1
ATOM 896 N N . MET A 1 111 ? 3.704 -6.159 10.388 1.00 97.12 111 MET A N 1
ATOM 897 C CA . MET A 1 111 ? 2.304 -5.781 10.606 1.00 97.12 111 MET A CA 1
ATOM 898 C C . MET A 1 111 ? 1.317 -6.820 10.061 1.00 97.12 111 MET A C 1
ATOM 900 O O . MET A 1 111 ? 0.427 -7.245 10.798 1.00 97.12 111 MET A O 1
ATOM 904 N N . ILE A 1 112 ? 1.476 -7.293 8.817 1.00 98.00 112 ILE A N 1
ATOM 905 C CA . ILE A 1 112 ? 0.532 -8.261 8.221 1.00 98.00 112 ILE A CA 1
ATOM 906 C C . ILE A 1 112 ? 0.494 -9.594 8.976 1.00 98.00 112 ILE A C 1
ATOM 908 O O . ILE A 1 112 ? -0.553 -10.232 9.030 1.00 98.00 112 ILE A O 1
ATOM 912 N N . LYS A 1 113 ? 1.600 -9.992 9.622 1.00 97.19 113 LYS A N 1
ATOM 913 C CA . LYS A 1 113 ? 1.673 -11.212 10.447 1.00 97.19 113 LYS A CA 1
ATOM 914 C C . LYS A 1 113 ? 0.843 -11.125 11.727 1.00 97.19 113 LYS A C 1
ATOM 916 O O . LYS A 1 113 ? 0.578 -12.155 12.337 1.00 97.19 113 LYS A O 1
ATOM 921 N N . THR A 1 114 ? 0.446 -9.922 12.143 1.00 97.69 114 THR A N 1
ATOM 922 C CA . THR A 1 114 ? -0.443 -9.733 13.300 1.00 97.69 114 THR A CA 1
ATOM 923 C C . THR A 1 114 ? -1.912 -9.976 12.963 1.00 97.69 114 THR A C 1
ATOM 925 O O . THR A 1 114 ? -2.728 -10.089 13.878 1.00 97.69 114 THR A O 1
ATOM 928 N N . SER A 1 115 ? -2.256 -10.052 11.673 1.00 97.50 115 SER A N 1
ATOM 929 C CA . SER A 1 115 ? -3.633 -10.238 11.240 1.00 97.50 115 SER A CA 1
ATOM 930 C C . SER A 1 115 ? -4.112 -11.670 11.482 1.00 97.50 115 SER A C 1
ATOM 932 O O . SER A 1 115 ? -3.392 -12.621 11.171 1.00 97.50 115 SER A O 1
ATOM 934 N N . PRO A 1 116 ? -5.349 -11.861 11.976 1.00 96.94 116 PRO A N 1
ATOM 935 C CA . PRO A 1 116 ? -5.979 -13.176 12.021 1.00 96.94 116 PRO A CA 1
ATOM 936 C C . PRO A 1 116 ? -6.388 -13.675 10.623 1.00 96.94 116 PRO A C 1
ATOM 938 O O . PRO A 1 116 ? -6.735 -14.846 10.469 1.00 96.94 116 PRO A O 1
ATOM 941 N N . ARG A 1 117 ? -6.372 -12.804 9.603 1.00 92.88 117 ARG A N 1
ATOM 942 C CA . ARG A 1 117 ? -6.620 -13.147 8.198 1.00 92.88 117 ARG A CA 1
ATOM 943 C C . ARG A 1 117 ? -5.304 -13.200 7.427 1.00 92.88 117 ARG A C 1
ATOM 945 O O . ARG A 1 117 ? -4.358 -12.480 7.738 1.00 92.88 117 ARG A O 1
ATOM 952 N N . LYS A 1 118 ? -5.257 -14.003 6.359 1.00 94.88 118 LYS A N 1
ATOM 953 C CA . LYS A 1 118 ? -4.160 -13.906 5.390 1.00 94.88 118 LYS A CA 1
ATOM 954 C C . LYS A 1 118 ? -4.247 -12.537 4.712 1.00 94.88 118 LYS A C 1
ATOM 956 O O . LYS A 1 118 ? -5.176 -12.309 3.946 1.00 94.88 118 LYS A O 1
ATOM 961 N N . CYS A 1 119 ? -3.279 -11.667 4.983 1.00 97.44 119 CYS A N 1
ATOM 962 C CA . CYS A 1 119 ? -3.160 -10.375 4.322 1.00 97.44 119 CYS A CA 1
ATOM 963 C C . CYS A 1 119 ? -2.034 -10.414 3.290 1.00 97.44 119 CYS A C 1
ATOM 965 O O . CYS A 1 119 ? -0.949 -10.914 3.590 1.00 97.44 119 CYS A O 1
ATOM 967 N N . LEU A 1 120 ? -2.295 -9.878 2.099 1.00 98.06 120 LEU A N 1
ATOM 968 C CA . LEU A 1 120 ? -1.293 -9.749 1.045 1.00 98.06 120 LEU A CA 1
ATOM 969 C C . LEU A 1 120 ? -0.602 -8.381 1.094 1.00 98.06 120 LEU A C 1
ATOM 971 O O . LEU A 1 120 ? -1.218 -7.378 1.467 1.00 98.06 120 LEU A O 1
ATOM 975 N N . LEU A 1 121 ? 0.665 -8.335 0.690 1.00 98.44 121 LEU A N 1
ATOM 976 C CA . LEU A 1 121 ? 1.474 -7.119 0.626 1.00 98.44 121 LEU A CA 1
ATOM 977 C C . LEU A 1 121 ? 1.894 -6.817 -0.817 1.00 98.44 121 LEU A C 1
ATOM 979 O O . LEU A 1 121 ? 2.694 -7.540 -1.410 1.00 98.44 121 LEU A O 1
ATOM 983 N N . PHE A 1 122 ? 1.387 -5.705 -1.351 1.00 97.69 122 PHE A N 1
ATOM 984 C CA . PHE A 1 122 ? 1.665 -5.226 -2.706 1.00 97.69 122 PHE A CA 1
ATOM 985 C C . PHE A 1 122 ? 2.216 -3.794 -2.670 1.00 97.69 122 PHE A C 1
ATOM 987 O O . PHE A 1 122 ? 1.453 -2.850 -2.884 1.00 97.69 122 PHE A O 1
ATOM 994 N N . PRO A 1 123 ? 3.522 -3.585 -2.413 1.00 97.62 123 PRO A N 1
ATOM 995 C CA . PRO A 1 123 ? 4.127 -2.260 -2.486 1.00 97.62 123 PRO A CA 1
ATOM 996 C C . PRO A 1 123 ? 3.770 -1.550 -3.793 1.00 97.62 123 PRO A C 1
ATOM 998 O O . PRO A 1 123 ? 3.928 -2.087 -4.897 1.00 97.62 123 PRO A O 1
ATOM 1001 N N . ARG A 1 124 ? 3.258 -0.330 -3.654 1.00 95.88 124 ARG A N 1
ATOM 1002 C CA . ARG A 1 124 ? 2.850 0.527 -4.756 1.00 95.88 124 ARG A CA 1
ATOM 1003 C C . ARG A 1 124 ? 4.064 1.254 -5.318 1.00 95.88 124 ARG A C 1
ATOM 1005 O O . ARG A 1 124 ? 4.801 1.907 -4.584 1.00 95.88 124 ARG A O 1
ATOM 1012 N N . VAL A 1 125 ? 4.231 1.183 -6.635 1.00 95.31 125 VAL A N 1
ATOM 1013 C CA . VAL A 1 125 ? 5.332 1.825 -7.363 1.00 95.31 125 VAL A CA 1
ATOM 1014 C C . VAL A 1 125 ? 4.760 2.897 -8.288 1.00 95.31 125 VAL A C 1
ATOM 1016 O O . VAL A 1 125 ? 4.153 2.570 -9.307 1.00 95.31 125 VAL A O 1
ATOM 1019 N N . GLU A 1 126 ? 4.964 4.174 -7.948 1.00 92.56 126 GLU A N 1
ATOM 1020 C CA . GLU A 1 126 ? 4.701 5.309 -8.847 1.00 92.56 126 GLU A CA 1
ATOM 1021 C C . GLU A 1 126 ? 5.633 5.213 -10.057 1.00 92.56 126 GLU A C 1
ATOM 1023 O O . GLU A 1 126 ? 6.852 5.338 -9.929 1.00 92.56 126 GLU A O 1
ATOM 1028 N N . ALA A 1 127 ? 5.066 4.968 -11.234 1.00 92.06 127 ALA A N 1
ATOM 1029 C CA . ALA A 1 127 ? 5.832 4.748 -12.449 1.00 92.06 127 ALA A CA 1
ATOM 1030 C C . ALA A 1 127 ? 6.496 6.017 -12.975 1.00 92.06 127 ALA A C 1
ATOM 1032 O O . ALA A 1 127 ? 7.478 5.918 -13.704 1.00 92.06 127 ALA A O 1
ATOM 1033 N N . THR A 1 128 ? 6.002 7.196 -12.615 1.00 91.19 128 THR A N 1
ATOM 1034 C CA . THR A 1 128 ? 6.559 8.469 -13.069 1.00 91.19 128 THR A CA 1
ATOM 1035 C C . THR A 1 128 ? 7.848 8.784 -12.313 1.00 91.19 128 THR A C 1
ATOM 1037 O O . THR A 1 128 ? 7.876 8.817 -11.080 1.00 91.19 128 THR A O 1
ATOM 1040 N N . ILE A 1 129 ? 8.932 9.039 -13.047 1.00 91.25 129 ILE A N 1
ATOM 1041 C CA . ILE A 1 129 ? 10.206 9.520 -12.490 1.00 91.25 129 ILE A CA 1
ATOM 1042 C C . ILE A 1 129 ? 10.280 11.043 -12.571 1.00 91.25 129 ILE A C 1
ATOM 1044 O O . ILE A 1 129 ? 10.618 11.695 -11.591 1.00 91.25 129 ILE A O 1
ATOM 1048 N N . TYR A 1 130 ? 9.940 11.607 -13.729 1.00 90.44 130 TYR A N 1
ATOM 1049 C CA . TYR A 1 130 ? 9.718 13.039 -13.907 1.00 90.44 130 TYR A CA 1
ATOM 1050 C C . TYR A 1 130 ? 8.753 13.282 -15.069 1.00 90.44 130 TYR A C 1
ATOM 1052 O O . TYR A 1 130 ? 8.604 12.434 -15.957 1.00 90.44 130 TYR A O 1
ATOM 1060 N N . GLY A 1 131 ? 8.142 14.464 -15.073 1.00 85.25 131 GLY A N 1
ATOM 1061 C CA . GLY A 1 131 ? 7.085 14.852 -16.005 1.00 85.25 131 GLY A CA 1
ATOM 1062 C C . GLY A 1 131 ? 5.712 14.876 -15.330 1.00 85.25 131 GLY A C 1
ATOM 1063 O O . GLY A 1 131 ? 5.591 14.680 -14.118 1.00 85.25 131 GLY A O 1
ATOM 1064 N N . GLY A 1 132 ? 4.675 15.141 -16.118 1.00 80.38 132 GLY A N 1
ATOM 1065 C CA . GLY A 1 132 ? 3.293 15.206 -15.654 1.00 80.38 132 GLY A CA 1
ATOM 1066 C C . GLY A 1 132 ? 2.313 14.793 -16.742 1.00 80.38 132 GLY A C 1
ATOM 1067 O O . GLY A 1 132 ? 2.707 14.196 -17.750 1.00 80.38 132 GLY A O 1
ATOM 1068 N N . ASP A 1 133 ? 1.044 15.116 -16.515 1.00 80.50 133 ASP A N 1
ATOM 1069 C CA . ASP A 1 133 ? -0.009 14.918 -17.506 1.00 80.50 133 ASP A CA 1
ATOM 1070 C C . ASP A 1 133 ? 0.299 15.713 -18.776 1.00 80.50 133 ASP A C 1
ATOM 1072 O O . ASP A 1 133 ? 0.914 16.782 -18.725 1.00 80.50 133 ASP A O 1
ATOM 1076 N N . THR A 1 134 ? -0.119 15.175 -19.922 1.00 80.69 134 THR A N 1
ATOM 1077 C CA . THR A 1 134 ? 0.126 15.828 -21.209 1.00 80.69 134 THR A CA 1
ATOM 1078 C C . THR A 1 134 ? -0.611 17.167 -21.251 1.00 80.69 134 THR A C 1
ATOM 1080 O O . THR A 1 134 ? -1.805 17.243 -20.967 1.00 80.69 134 THR A O 1
ATOM 1083 N N . THR A 1 135 ? 0.098 18.232 -21.607 1.00 85.75 135 THR A N 1
ATOM 1084 C CA . THR A 1 135 ? -0.485 19.561 -21.804 1.00 85.75 135 THR A CA 1
ATOM 1085 C C . THR A 1 135 ? -1.096 19.692 -23.199 1.00 85.75 135 THR A C 1
ATOM 1087 O O . THR A 1 135 ? -0.660 19.041 -24.147 1.00 85.75 135 THR A O 1
ATOM 1090 N N . ALA A 1 136 ? -2.039 20.624 -23.375 1.00 89.25 136 ALA A N 1
ATOM 1091 C CA . ALA A 1 136 ? -2.633 20.902 -24.687 1.00 89.25 136 ALA A CA 1
ATOM 1092 C C . ALA A 1 136 ? -1.585 21.247 -25.767 1.00 89.25 136 ALA A C 1
ATOM 1094 O O . ALA A 1 136 ? -1.762 20.925 -26.938 1.00 89.25 136 ALA A O 1
ATOM 1095 N N . LYS A 1 137 ? -0.469 21.881 -25.386 1.00 89.94 137 LYS A N 1
ATOM 1096 C CA . LYS A 1 137 ? 0.624 22.201 -26.313 1.00 89.94 137 LYS A CA 1
ATOM 1097 C C . LYS A 1 137 ? 1.429 20.971 -26.725 1.00 89.94 137 LYS A C 1
ATOM 1099 O O . LYS A 1 137 ? 1.821 20.878 -27.885 1.00 89.94 137 LYS A O 1
ATOM 1104 N N . GLU A 1 138 ? 1.672 20.041 -25.802 1.00 88.38 138 GLU A N 1
ATOM 1105 C CA . GLU A 1 138 ? 2.302 18.755 -26.120 1.00 88.38 138 GLU A CA 1
ATOM 1106 C C . GLU A 1 138 ? 1.398 17.914 -27.033 1.00 88.38 138 GLU A C 1
ATOM 1108 O O . GLU A 1 138 ? 1.890 17.330 -27.996 1.00 88.38 138 GLU A O 1
ATOM 1113 N N . GLU A 1 139 ? 0.079 17.901 -26.800 1.00 88.19 139 GLU A N 1
ATOM 1114 C CA . GLU A 1 139 ? -0.887 17.217 -27.679 1.00 88.19 139 GLU A CA 1
ATOM 1115 C C . GLU A 1 139 ? -0.918 17.815 -29.092 1.00 88.19 139 GLU A C 1
ATOM 1117 O O . GLU A 1 139 ? -1.026 17.089 -30.078 1.00 88.19 139 GLU A O 1
ATOM 1122 N N . GLN A 1 140 ? -0.768 19.136 -29.202 1.00 92.56 140 GLN A N 1
ATOM 1123 C CA . GLN A 1 140 ? -0.674 19.849 -30.480 1.00 92.56 140 GLN A CA 1
ATOM 1124 C C . GLN A 1 140 ? 0.713 19.733 -31.142 1.00 92.56 140 GLN A C 1
ATOM 1126 O O . GLN A 1 140 ? 0.910 20.259 -32.237 1.00 92.56 140 GLN A O 1
ATOM 1131 N N . GLY A 1 141 ? 1.685 19.079 -30.494 1.00 89.19 141 GLY A N 1
ATOM 1132 C CA . GLY A 1 141 ? 3.061 18.954 -30.986 1.00 89.19 141 GLY A CA 1
ATOM 1133 C C . GLY A 1 141 ? 3.862 20.262 -30.967 1.00 89.19 141 GLY A C 1
ATOM 1134 O O . GLY A 1 141 ? 4.919 20.341 -31.592 1.00 89.19 141 GLY A O 1
ATOM 1135 N N . LEU A 1 142 ? 3.370 21.286 -30.264 1.00 90.69 142 LEU A N 1
ATOM 1136 C CA . LEU A 1 142 ? 4.029 22.589 -30.123 1.00 90.69 142 LEU A CA 1
ATOM 1137 C C . LEU A 1 142 ? 5.197 22.537 -29.134 1.00 90.69 142 LEU A C 1
ATOM 1139 O O . LEU A 1 142 ? 6.138 23.320 -29.242 1.00 90.69 142 LEU A O 1
ATOM 1143 N N . GLU A 1 143 ? 5.145 21.608 -28.181 1.00 90.81 143 GLU A N 1
ATOM 1144 C CA . GLU A 1 143 ? 6.201 21.365 -27.204 1.00 90.81 143 GLU A CA 1
ATOM 1145 C C . GLU A 1 143 ? 6.578 19.881 -27.203 1.00 90.81 143 GLU A C 1
ATOM 1147 O O . GLU A 1 143 ? 5.736 18.996 -27.379 1.00 90.81 143 GLU A O 1
ATOM 1152 N N . LYS A 1 144 ? 7.874 19.599 -27.035 1.00 87.00 144 LYS A N 1
ATOM 1153 C CA . LYS A 1 144 ? 8.347 18.223 -26.906 1.00 87.00 144 LYS A CA 1
ATOM 1154 C C . LYS A 1 144 ? 7.961 17.676 -25.546 1.00 87.00 144 LYS A C 1
ATOM 1156 O O . LYS A 1 144 ? 8.149 18.318 -24.518 1.00 87.00 144 LYS A O 1
ATOM 1161 N N . ILE A 1 145 ? 7.533 16.427 -25.568 1.00 86.25 145 ILE A N 1
ATOM 1162 C CA . ILE A 1 145 ? 7.238 15.672 -24.370 1.00 86.25 145 ILE A CA 1
ATOM 1163 C C . ILE A 1 145 ? 8.536 15.348 -23.618 1.00 86.25 145 ILE A C 1
ATOM 1165 O O . ILE A 1 145 ? 9.399 14.628 -24.126 1.00 86.25 145 ILE A O 1
ATOM 1169 N N . HIS A 1 146 ? 8.641 15.828 -22.379 1.00 85.44 146 HIS A N 1
ATOM 1170 C CA . HIS A 1 146 ? 9.754 15.539 -21.474 1.00 85.44 146 HIS A CA 1
ATOM 1171 C C . HIS A 1 146 ? 9.259 14.755 -20.255 1.00 85.44 146 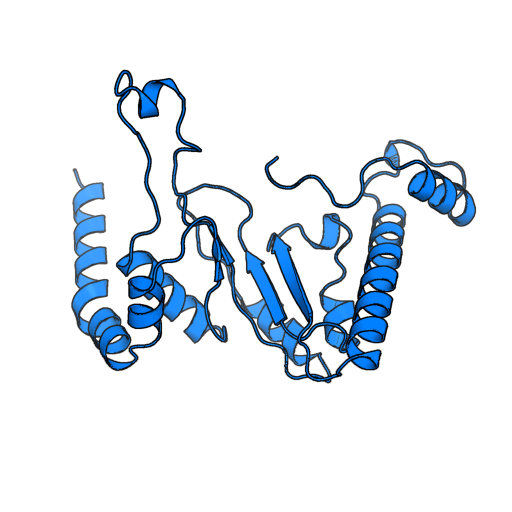HIS A C 1
ATOM 1173 O O . HIS A 1 146 ? 8.956 15.317 -19.205 1.00 85.44 146 HIS A O 1
ATOM 1179 N N . ARG A 1 147 ? 9.184 13.428 -20.399 1.00 87.12 147 ARG A N 1
ATOM 1180 C CA . ARG A 1 147 ? 8.777 12.512 -19.325 1.00 87.12 147 ARG A CA 1
ATOM 1181 C C . ARG A 1 147 ? 9.661 11.272 -19.285 1.00 87.12 147 ARG A C 1
ATOM 1183 O O . ARG A 1 147 ? 10.095 10.781 -20.328 1.00 87.12 147 ARG A O 1
ATOM 1190 N N . ARG A 1 148 ? 9.886 10.738 -18.088 1.00 89.62 148 ARG A N 1
ATOM 1191 C CA . ARG A 1 148 ? 10.558 9.449 -17.882 1.00 89.62 148 ARG A CA 1
ATOM 1192 C C . ARG A 1 148 ? 9.751 8.626 -16.902 1.00 89.62 148 ARG A C 1
ATOM 1194 O O . ARG A 1 148 ? 9.396 9.110 -15.832 1.00 89.62 148 ARG A O 1
ATOM 1201 N N . ASN A 1 149 ? 9.543 7.367 -17.264 1.00 91.31 149 ASN A N 1
ATOM 1202 C CA . ASN A 1 149 ? 8.877 6.387 -16.425 1.00 91.31 149 ASN A CA 1
ATOM 1203 C C . ASN A 1 149 ? 9.835 5.256 -16.041 1.00 91.31 149 ASN A C 1
ATOM 1205 O O . ASN A 1 149 ? 10.863 5.038 -16.690 1.00 91.31 149 ASN A O 1
ATOM 1209 N N . VAL A 1 150 ? 9.471 4.523 -14.994 1.00 92.62 150 VAL A N 1
ATOM 1210 C CA . VAL A 1 150 ? 10.089 3.263 -14.592 1.00 92.62 150 VAL A CA 1
ATOM 1211 C C . VAL A 1 150 ? 10.027 2.300 -15.779 1.00 92.62 150 VAL A C 1
ATOM 1213 O O . VAL A 1 150 ? 8.963 2.026 -16.334 1.00 92.62 150 VAL A O 1
ATOM 1216 N N . SER A 1 151 ? 11.193 1.814 -16.202 1.00 92.19 151 SER A N 1
ATOM 1217 C CA . SER A 1 151 ? 11.292 0.847 -17.296 1.00 92.19 151 SER A CA 1
ATOM 1218 C C . SER A 1 151 ? 10.926 -0.565 -16.832 1.00 92.19 151 SER A C 1
ATOM 1220 O O . SER A 1 151 ? 10.925 -0.860 -15.638 1.00 92.19 151 SER A O 1
ATOM 1222 N N . LEU A 1 152 ? 10.707 -1.485 -17.775 1.00 93.06 152 LEU A N 1
ATOM 1223 C CA . LEU A 1 152 ? 10.449 -2.890 -17.450 1.00 93.06 152 LEU A CA 1
ATOM 1224 C C . LEU A 1 152 ? 11.562 -3.524 -16.595 1.00 93.06 152 LEU A C 1
ATOM 1226 O O . LEU A 1 152 ? 11.278 -4.270 -15.664 1.00 93.06 152 LEU A O 1
ATOM 1230 N N . ASN A 1 153 ? 12.828 -3.218 -16.886 1.00 93.00 153 ASN A N 1
ATOM 1231 C CA . ASN A 1 153 ? 13.951 -3.755 -16.115 1.00 93.00 153 ASN A CA 1
ATOM 1232 C C . ASN A 1 153 ? 14.001 -3.173 -14.698 1.00 93.00 153 ASN A C 1
ATOM 1234 O O . ASN A 1 153 ? 14.268 -3.914 -13.760 1.00 93.00 153 ASN A O 1
ATOM 1238 N N . MET A 1 154 ? 13.663 -1.891 -14.529 1.00 93.50 154 MET A N 1
ATOM 1239 C CA . MET A 1 154 ? 13.538 -1.293 -13.195 1.00 93.50 154 MET A CA 1
ATOM 1240 C C . MET A 1 154 ? 12.398 -1.944 -12.403 1.00 93.50 154 MET A C 1
ATOM 1242 O O . MET A 1 154 ? 12.562 -2.240 -11.225 1.00 93.50 154 MET A O 1
ATOM 1246 N N . PHE A 1 155 ? 11.262 -2.238 -13.046 1.00 95.75 155 PHE A N 1
ATOM 1247 C CA . PHE A 1 155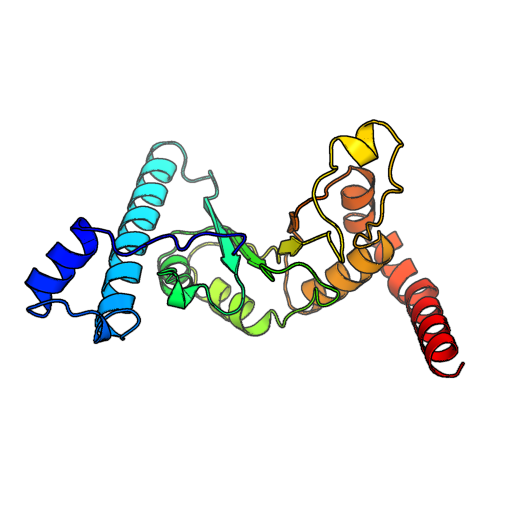 ? 10.184 -2.991 -12.404 1.00 95.75 155 PHE A CA 1
ATOM 1248 C C . PHE A 1 155 ? 10.612 -4.399 -11.987 1.00 95.75 155 PHE A C 1
ATOM 1250 O O . PHE A 1 155 ? 10.275 -4.817 -10.885 1.00 95.75 155 PHE A O 1
ATOM 1257 N N . ARG A 1 156 ? 11.365 -5.122 -12.825 1.00 95.62 156 ARG A N 1
ATOM 1258 C CA . ARG A 1 156 ? 11.899 -6.450 -12.472 1.00 95.62 156 ARG A CA 1
ATOM 1259 C C . ARG A 1 156 ? 12.836 -6.384 -11.272 1.00 95.62 156 ARG A C 1
ATOM 1261 O O . ARG A 1 156 ? 12.735 -7.219 -10.380 1.00 95.62 156 ARG A O 1
ATOM 1268 N N . GLU A 1 157 ? 13.720 -5.394 -11.238 1.00 95.19 157 GLU A N 1
ATOM 1269 C CA . GLU A 1 157 ? 14.637 -5.189 -10.118 1.00 95.19 157 GLU A CA 1
ATOM 1270 C C . GLU A 1 157 ? 13.882 -4.877 -8.818 1.00 95.19 157 GLU A C 1
ATOM 1272 O O . GLU A 1 157 ? 14.110 -5.536 -7.804 1.00 95.19 157 GLU A O 1
ATOM 1277 N N . LEU A 1 158 ? 12.930 -3.938 -8.858 1.00 96.00 158 LEU A N 1
ATOM 1278 C CA . LEU A 1 158 ? 12.080 -3.603 -7.711 1.00 96.00 158 LEU A CA 1
ATOM 1279 C C . LEU A 1 158 ? 11.259 -4.807 -7.244 1.00 96.00 158 LEU A C 1
ATOM 1281 O O . LEU A 1 158 ? 11.217 -5.089 -6.051 1.00 96.00 158 LEU A O 1
ATOM 1285 N N . PHE A 1 159 ? 10.648 -5.544 -8.174 1.00 96.81 159 PHE A N 1
ATOM 1286 C CA . PHE A 1 159 ? 9.880 -6.747 -7.866 1.00 96.81 159 PHE A CA 1
ATOM 1287 C C . PHE A 1 159 ? 10.735 -7.791 -7.148 1.00 96.81 159 PHE A C 1
ATOM 1289 O O . PHE A 1 159 ? 10.311 -8.326 -6.129 1.00 96.81 159 PHE A O 1
ATOM 1296 N N . LEU A 1 160 ? 11.953 -8.053 -7.632 1.00 96.62 160 LEU A N 1
ATOM 1297 C CA . LEU A 1 160 ? 12.872 -8.996 -6.994 1.00 96.62 160 LEU A CA 1
ATOM 1298 C C . LEU A 1 160 ? 13.283 -8.541 -5.589 1.00 96.62 160 LEU A C 1
ATOM 1300 O O . LEU A 1 160 ? 13.272 -9.363 -4.673 1.00 96.62 160 LEU A O 1
ATOM 1304 N N . LYS A 1 161 ? 13.592 -7.249 -5.404 1.00 96.44 161 LYS A N 1
ATOM 1305 C CA . LYS A 1 161 ? 13.928 -6.678 -4.088 1.00 96.44 161 LYS A CA 1
ATOM 1306 C C . LYS A 1 161 ? 12.761 -6.814 -3.108 1.00 96.44 161 LYS A C 1
ATOM 1308 O O . LYS A 1 161 ? 12.910 -7.416 -2.052 1.00 96.44 161 LYS A O 1
ATOM 1313 N N . PHE A 1 162 ? 11.574 -6.350 -3.490 1.00 98.12 162 PHE A N 1
ATOM 1314 C CA . PHE A 1 162 ? 10.384 -6.433 -2.644 1.00 98.12 162 PHE A CA 1
ATOM 1315 C C . PHE A 1 162 ? 9.966 -7.872 -2.336 1.00 98.12 162 PHE A C 1
ATOM 1317 O O . PHE A 1 162 ? 9.607 -8.186 -1.201 1.00 98.12 162 PHE A O 1
ATOM 1324 N N . ARG A 1 163 ? 10.050 -8.779 -3.313 1.00 96.62 163 ARG A N 1
ATOM 1325 C CA . ARG A 1 163 ? 9.735 -10.195 -3.103 1.00 96.62 163 ARG A CA 1
ATOM 1326 C C . ARG A 1 163 ? 10.708 -10.858 -2.131 1.00 96.62 163 ARG A C 1
ATOM 1328 O O . ARG A 1 163 ? 10.274 -11.654 -1.302 1.00 96.62 163 ARG A O 1
ATOM 1335 N N . ALA A 1 164 ? 11.996 -10.513 -2.192 1.00 96.69 164 ALA A N 1
ATOM 1336 C CA . ALA A 1 164 ? 12.988 -10.986 -1.225 1.00 96.69 164 ALA A CA 1
ATOM 1337 C C . ALA A 1 164 ? 12.673 -10.537 0.215 1.00 96.69 164 ALA A C 1
ATOM 1339 O O . ALA A 1 164 ? 13.059 -11.212 1.166 1.00 96.69 164 ALA A O 1
ATOM 1340 N N . GLU A 1 165 ? 11.925 -9.444 0.376 1.00 97.75 165 GLU A N 1
ATOM 1341 C CA . GLU A 1 165 ? 11.474 -8.932 1.671 1.00 97.75 165 GLU A CA 1
ATOM 1342 C C . GLU A 1 165 ? 10.068 -9.390 2.064 1.00 97.75 165 GLU A C 1
ATOM 1344 O O . GLU A 1 165 ? 9.597 -9.039 3.141 1.00 97.75 165 GLU A O 1
ATOM 1349 N N . GLY A 1 166 ? 9.409 -10.215 1.247 1.00 97.00 166 GLY A N 1
ATOM 1350 C CA . GLY A 1 166 ? 8.119 -10.818 1.582 1.00 97.00 166 GLY A CA 1
ATOM 1351 C C . GLY A 1 166 ? 6.896 -10.152 0.951 1.00 97.00 166 GLY A C 1
ATOM 1352 O O . GLY A 1 166 ? 5.793 -10.374 1.440 1.00 97.00 166 GLY A O 1
ATOM 1353 N N . ALA A 1 167 ? 7.059 -9.357 -0.110 1.00 97.75 167 ALA A N 1
ATOM 1354 C CA . ALA A 1 167 ? 5.927 -8.930 -0.931 1.00 97.75 167 ALA A CA 1
ATOM 1355 C C . ALA A 1 167 ? 5.315 -10.097 -1.727 1.00 97.75 167 ALA A C 1
ATOM 1357 O O . ALA A 1 167 ? 6.035 -10.940 -2.267 1.00 97.75 167 ALA A O 1
ATOM 1358 N N . ASP A 1 168 ? 3.989 -10.084 -1.873 1.00 96.69 168 ASP A N 1
ATOM 1359 C CA . ASP A 1 168 ? 3.239 -11.006 -2.737 1.00 96.69 168 ASP A CA 1
ATOM 1360 C C . ASP A 1 168 ? 3.228 -10.545 -4.203 1.00 96.69 168 ASP A C 1
ATOM 1362 O O . ASP A 1 168 ? 2.991 -11.332 -5.120 1.00 96.69 168 ASP A O 1
ATOM 1366 N N . GLY A 1 169 ? 3.519 -9.266 -4.435 1.00 94.69 169 GLY A N 1
ATOM 1367 C CA . GLY A 1 169 ? 3.705 -8.694 -5.756 1.00 94.69 169 GLY A CA 1
ATOM 1368 C C . GLY A 1 169 ? 4.052 -7.214 -5.682 1.00 94.69 169 GLY A C 1
ATOM 1369 O O . GLY A 1 169 ? 4.509 -6.722 -4.658 1.00 94.69 169 GLY A O 1
ATOM 1370 N N . ILE A 1 170 ? 3.823 -6.484 -6.769 1.00 95.00 170 ILE A N 1
ATOM 1371 C CA . ILE A 1 170 ? 3.903 -5.019 -6.775 1.00 95.00 170 ILE A CA 1
ATOM 1372 C C . ILE A 1 170 ? 2.614 -4.450 -7.354 1.00 95.00 170 ILE A C 1
ATOM 1374 O O . ILE A 1 170 ? 1.975 -5.092 -8.190 1.00 95.00 170 ILE A O 1
ATOM 1378 N N . ARG A 1 171 ? 2.257 -3.233 -6.947 1.00 93.69 171 ARG A N 1
ATOM 1379 C CA . ARG A 1 171 ? 1.136 -2.482 -7.516 1.00 93.69 171 ARG A CA 1
ATOM 1380 C C . ARG A 1 171 ? 1.661 -1.304 -8.345 1.00 93.69 171 ARG A C 1
ATOM 1382 O O . ARG A 1 171 ? 1.998 -0.269 -7.771 1.00 93.69 171 ARG A O 1
ATOM 1389 N N . PRO A 1 172 ? 1.756 -1.414 -9.680 1.00 93.31 172 PRO A N 1
ATOM 1390 C CA . PRO A 1 172 ? 2.127 -0.274 -10.509 1.00 93.31 172 PRO A CA 1
ATOM 1391 C C . PRO A 1 172 ? 1.068 0.832 -10.399 1.00 93.31 172 PRO A C 1
ATOM 1393 O O . PRO A 1 172 ? -0.130 0.556 -10.435 1.00 93.31 172 PRO A O 1
ATOM 1396 N N . PHE A 1 173 ? 1.506 2.080 -10.254 1.00 90.06 173 PHE A N 1
ATOM 1397 C CA . PHE A 1 173 ? 0.651 3.265 -10.212 1.00 90.06 173 PHE A CA 1
ATOM 1398 C C . PHE A 1 173 ? 1.074 4.235 -11.318 1.00 90.06 173 PHE A C 1
ATOM 1400 O O . PHE A 1 173 ? 2.268 4.370 -11.584 1.00 90.06 173 PHE A O 1
ATOM 1407 N N . ASN A 1 174 ? 0.107 4.858 -12.002 1.00 85.81 174 ASN A N 1
ATOM 1408 C CA . ASN A 1 174 ? 0.319 5.626 -13.243 1.00 85.81 174 ASN A CA 1
ATOM 1409 C C . ASN A 1 174 ? 1.019 4.838 -14.371 1.00 85.81 174 ASN A C 1
ATOM 1411 O O . ASN A 1 174 ? 1.665 5.396 -15.255 1.00 85.81 174 ASN A O 1
ATOM 1415 N N . THR A 1 175 ? 0.877 3.512 -14.348 1.00 85.38 175 THR A N 1
ATOM 1416 C CA . THR A 1 175 ? 1.219 2.599 -15.440 1.00 85.38 175 THR A CA 1
ATOM 1417 C C . THR A 1 175 ? 0.500 1.270 -15.223 1.00 85.38 175 THR A C 1
ATOM 1419 O O . THR A 1 175 ? -0.116 1.045 -14.183 1.00 85.38 175 THR A O 1
ATOM 1422 N N . GLY A 1 176 ? 0.615 0.370 -16.188 1.00 75.81 176 GLY A N 1
ATOM 1423 C CA . GLY A 1 176 ? 0.042 -0.965 -16.122 1.00 75.81 176 GLY A CA 1
ATOM 1424 C C . GLY A 1 176 ? -0.299 -1.425 -17.523 1.00 75.81 176 GLY A C 1
ATOM 1425 O O . GLY A 1 176 ? -1.268 -0.965 -18.116 1.00 75.81 176 GLY A O 1
ATOM 1426 N N . TYR A 1 177 ? 0.525 -2.308 -18.071 1.00 82.31 177 TYR A N 1
ATOM 1427 C CA . TYR A 1 177 ? 0.317 -2.878 -19.396 1.00 82.31 177 TYR A CA 1
ATOM 1428 C C . TYR A 1 177 ? 0.532 -4.397 -19.337 1.00 82.31 177 TYR A C 1
ATOM 1430 O O . TYR A 1 177 ? 1.329 -4.851 -18.509 1.00 82.31 177 TYR A O 1
ATOM 1438 N N . PRO A 1 178 ? -0.151 -5.196 -20.181 1.00 87.56 178 PRO A N 1
ATOM 1439 C CA . PRO A 1 178 ? -0.103 -6.661 -20.112 1.00 87.56 178 PRO A CA 1
ATOM 1440 C C . PRO A 1 178 ? 1.318 -7.230 -20.087 1.00 87.56 178 PRO A C 1
ATOM 1442 O O . PRO A 1 178 ? 1.622 -8.096 -19.274 1.00 87.56 178 PRO A O 1
ATOM 1445 N N . THR A 1 179 ? 2.230 -6.647 -20.871 1.00 89.81 179 THR A N 1
ATOM 1446 C CA . THR A 1 179 ? 3.625 -7.106 -20.938 1.00 89.81 179 THR A CA 1
ATOM 1447 C C . THR A 1 179 ? 4.403 -6.900 -19.635 1.00 89.81 179 THR A C 1
ATOM 1449 O O . THR A 1 179 ? 5.356 -7.632 -19.381 1.00 89.81 179 THR A O 1
ATOM 1452 N N . LEU A 1 180 ? 4.013 -5.946 -18.776 1.00 92.69 180 LEU A N 1
ATOM 1453 C CA . LEU A 1 180 ? 4.579 -5.813 -17.431 1.00 92.69 180 LEU A CA 1
ATOM 1454 C C . LEU A 1 180 ? 4.110 -6.967 -16.546 1.00 92.69 180 LEU A C 1
ATOM 1456 O O . LEU A 1 180 ? 4.933 -7.600 -15.896 1.00 92.69 180 LEU A O 1
ATOM 1460 N N . ALA A 1 181 ? 2.808 -7.258 -16.544 1.00 9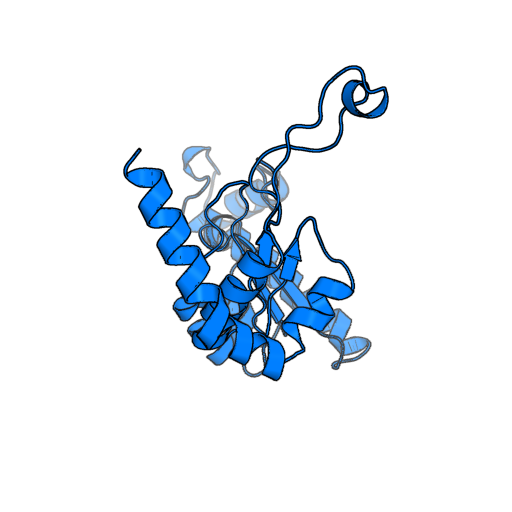0.38 181 ALA A N 1
ATOM 1461 C CA . ALA A 1 181 ? 2.251 -8.349 -15.749 1.00 90.38 181 ALA A CA 1
ATOM 1462 C C . ALA A 1 181 ? 2.845 -9.705 -16.165 1.00 90.38 181 ALA A C 1
ATOM 1464 O O . ALA A 1 181 ? 3.316 -10.454 -15.313 1.00 90.38 181 ALA A O 1
ATOM 1465 N N . GLU A 1 182 ? 2.915 -9.979 -17.470 1.00 93.62 182 GLU A N 1
ATOM 1466 C CA . GLU A 1 182 ? 3.549 -11.181 -18.028 1.00 93.62 182 GLU A CA 1
ATOM 1467 C C . GLU A 1 182 ? 5.016 -11.301 -17.601 1.00 93.62 182 GLU A C 1
ATOM 1469 O O . GLU A 1 182 ? 5.454 -12.345 -17.124 1.00 93.62 182 GLU A O 1
ATOM 1474 N N . ALA A 1 183 ? 5.777 -10.210 -17.711 1.00 93.38 183 ALA A N 1
ATOM 1475 C CA . ALA A 1 183 ? 7.193 -10.201 -17.368 1.00 93.38 183 ALA A CA 1
ATOM 1476 C C . ALA A 1 183 ? 7.480 -10.384 -15.872 1.00 93.38 183 ALA A C 1
ATOM 1478 O O . ALA A 1 183 ? 8.577 -10.832 -15.535 1.00 93.38 183 ALA A O 1
ATOM 1479 N N . LEU A 1 184 ? 6.552 -9.995 -14.993 1.00 93.75 184 LEU A N 1
ATOM 1480 C CA . LEU A 1 184 ? 6.668 -10.196 -13.546 1.00 93.75 184 LEU A CA 1
ATOM 1481 C C . LEU A 1 184 ? 6.113 -11.555 -13.095 1.00 93.75 184 LEU A C 1
ATOM 1483 O O . LEU A 1 184 ? 6.505 -12.044 -12.041 1.00 93.75 184 LEU A O 1
ATOM 1487 N N . ALA A 1 185 ? 5.244 -12.181 -13.892 1.00 93.06 185 ALA A N 1
ATOM 1488 C CA . ALA A 1 185 ? 4.766 -13.543 -13.664 1.00 93.06 185 ALA A CA 1
ATOM 1489 C C . ALA A 1 185 ? 5.742 -14.622 -14.184 1.00 93.06 185 ALA A C 1
ATOM 1491 O O . ALA A 1 185 ? 5.705 -15.763 -13.722 1.00 93.06 185 ALA A O 1
ATOM 1492 N N . ASP A 1 186 ? 6.623 -14.287 -15.134 1.00 95.25 186 ASP A N 1
ATOM 1493 C CA . ASP A 1 186 ? 7.626 -15.208 -15.682 1.00 95.25 186 ASP A CA 1
ATOM 1494 C C . ASP A 1 186 ? 8.823 -15.411 -14.733 1.00 95.25 186 ASP A C 1
ATOM 1496 O O . ASP A 1 186 ? 9.842 -14.717 -14.791 1.00 95.25 186 ASP A O 1
ATOM 1500 N N . GLU A 1 187 ? 8.724 -16.429 -13.878 1.00 93.81 187 GLU A N 1
ATOM 1501 C CA . GLU A 1 187 ? 9.779 -16.839 -12.940 1.00 93.81 187 GLU A CA 1
ATOM 1502 C C . GLU A 1 187 ? 11.127 -17.142 -13.611 1.00 93.81 187 GLU A C 1
ATOM 1504 O O . GLU A 1 187 ? 12.191 -16.832 -13.066 1.00 93.81 187 GLU A O 1
ATOM 1509 N N . ASN A 1 188 ? 11.112 -17.766 -14.791 1.00 95.25 188 ASN A N 1
ATOM 1510 C CA . ASN A 1 188 ? 12.344 -18.104 -15.500 1.00 95.25 188 ASN A CA 1
ATOM 1511 C C . ASN A 1 188 ? 12.983 -16.842 -16.084 1.00 95.25 188 ASN A C 1
ATOM 1513 O O . ASN A 1 188 ? 14.200 -16.658 -15.973 1.00 95.25 188 ASN A O 1
ATOM 1517 N N . GLY A 1 189 ? 12.161 -15.953 -16.640 1.00 94.31 189 GLY A N 1
ATOM 1518 C CA . GLY A 1 189 ? 12.567 -14.630 -17.099 1.00 94.31 189 GLY A CA 1
ATOM 1519 C C . GLY A 1 189 ? 13.174 -13.787 -15.983 1.00 94.31 189 GLY A C 1
ATOM 1520 O O . GLY A 1 189 ? 14.243 -13.207 -16.174 1.00 94.31 189 GLY A O 1
ATOM 1521 N N . LEU A 1 190 ? 12.568 -13.777 -14.794 1.00 94.69 190 LEU A N 1
ATOM 1522 C CA . LEU A 1 190 ? 13.091 -13.070 -13.622 1.00 94.69 190 LEU A CA 1
ATOM 1523 C C . LEU A 1 190 ? 14.436 -13.632 -13.144 1.00 94.69 190 LEU A C 1
ATOM 1525 O O . LEU A 1 190 ? 15.363 -12.862 -12.888 1.00 94.69 190 LEU A O 1
ATOM 1529 N N . LYS A 1 191 ? 14.592 -14.961 -13.090 1.00 94.19 191 LYS A N 1
ATOM 1530 C CA . LYS A 1 191 ? 15.881 -15.602 -12.763 1.00 94.19 191 LYS A CA 1
ATOM 1531 C C . LYS A 1 191 ? 16.960 -15.274 -13.794 1.00 94.19 191 LYS A C 1
ATOM 1533 O O . LYS A 1 191 ? 18.102 -14.995 -13.429 1.00 94.19 191 LYS A O 1
ATOM 1538 N N . CYS A 1 192 ? 16.610 -15.298 -15.081 1.00 94.12 192 CYS A N 1
ATOM 1539 C CA . CYS A 1 192 ? 17.523 -14.928 -16.160 1.00 94.12 192 CYS A CA 1
ATOM 1540 C C . CYS A 1 192 ? 17.936 -13.456 -16.052 1.00 94.12 192 CYS A C 1
ATOM 1542 O O . CYS A 1 192 ? 19.124 -13.147 -16.130 1.00 94.12 192 CYS A O 1
ATOM 1544 N N . PHE A 1 193 ? 16.973 -12.563 -15.808 1.00 94.50 193 PHE A N 1
ATOM 1545 C CA . PHE A 1 193 ? 17.224 -11.145 -15.588 1.00 94.50 193 PHE A CA 1
ATOM 1546 C C . PHE A 1 193 ? 18.198 -10.923 -14.427 1.00 94.50 193 PHE A C 1
ATOM 1548 O O . PHE A 1 193 ? 19.229 -10.285 -14.630 1.00 94.50 193 PHE A O 1
ATOM 1555 N N . ALA A 1 194 ? 17.922 -11.509 -13.258 1.00 93.12 194 ALA A N 1
ATOM 1556 C CA . ALA A 1 194 ? 18.752 -11.363 -12.064 1.00 93.12 194 ALA A CA 1
ATOM 1557 C C . ALA A 1 194 ? 20.198 -11.833 -12.286 1.00 93.12 194 ALA A C 1
ATOM 1559 O O . ALA A 1 194 ? 21.138 -11.176 -11.854 1.00 93.12 194 ALA A O 1
ATOM 1560 N N . ARG A 1 195 ? 20.385 -12.962 -12.981 1.00 93.12 195 ARG A N 1
ATOM 1561 C CA . ARG A 1 195 ? 21.713 -13.557 -13.191 1.00 93.12 195 ARG A CA 1
ATOM 1562 C C . ARG A 1 195 ? 22.512 -12.883 -14.306 1.00 93.12 195 ARG A C 1
ATOM 1564 O O . ARG A 1 195 ? 23.722 -12.749 -14.185 1.00 93.12 195 ARG A O 1
ATOM 1571 N N . ASN A 1 196 ? 21.853 -12.531 -15.409 1.00 91.94 196 ASN A N 1
ATOM 1572 C CA . ASN A 1 196 ? 22.537 -12.221 -16.666 1.00 91.94 196 ASN A CA 1
ATOM 1573 C C . ASN A 1 196 ? 22.379 -10.761 -17.109 1.00 91.94 196 ASN A C 1
ATOM 1575 O O . ASN A 1 196 ? 23.217 -10.272 -17.859 1.00 91.94 196 ASN A O 1
ATOM 1579 N N . ILE A 1 197 ? 21.292 -10.085 -16.720 1.00 86.88 197 ILE A N 1
ATOM 1580 C CA . ILE A 1 197 ? 20.949 -8.753 -17.240 1.00 86.88 197 ILE A CA 1
ATOM 1581 C C . ILE A 1 197 ? 21.216 -7.677 -16.194 1.00 86.88 197 ILE A C 1
ATOM 1583 O O . ILE A 1 197 ? 21.885 -6.702 -16.517 1.00 86.88 197 ILE A O 1
ATOM 1587 N N . ALA A 1 198 ? 20.726 -7.853 -14.963 1.00 87.00 198 ALA A N 1
ATOM 1588 C CA . ALA A 1 198 ? 20.888 -6.870 -13.893 1.00 87.00 198 ALA A CA 1
ATOM 1589 C C . ALA A 1 198 ? 22.364 -6.471 -13.670 1.00 87.00 198 ALA A C 1
ATOM 1591 O O . ALA A 1 198 ? 22.644 -5.277 -13.755 1.00 87.00 198 ALA A O 1
ATOM 1592 N N . PRO A 1 199 ? 23.336 -7.410 -13.591 1.00 87.19 199 PRO A N 1
ATOM 1593 C CA . PRO A 1 199 ? 24.744 -7.040 -13.409 1.00 87.19 199 PRO A CA 1
ATOM 1594 C C . PRO A 1 199 ? 25.315 -6.173 -14.542 1.00 87.19 199 PRO A C 1
ATOM 1596 O O . PRO A 1 199 ? 26.220 -5.373 -14.333 1.00 87.19 199 PRO A O 1
ATOM 1599 N N . LEU A 1 200 ? 24.795 -6.313 -15.768 1.00 82.31 200 LEU A N 1
ATOM 1600 C CA . LEU A 1 200 ? 25.240 -5.515 -16.916 1.00 82.31 200 LEU A CA 1
ATOM 1601 C C . LEU A 1 200 ? 24.669 -4.091 -16.902 1.00 82.31 200 LEU A C 1
ATOM 1603 O O . LEU A 1 200 ? 25.214 -3.208 -17.568 1.00 82.31 200 LEU A O 1
ATOM 1607 N N . LEU A 1 201 ? 23.549 -3.872 -16.209 1.00 80.56 201 LEU A N 1
ATOM 1608 C CA . LEU A 1 201 ? 22.957 -2.546 -16.046 1.00 80.56 201 LEU A CA 1
ATOM 1609 C C . LEU A 1 201 ? 23.741 -1.729 -15.015 1.00 80.56 201 LEU A C 1
ATOM 1611 O O . LEU A 1 201 ? 24.006 -0.557 -15.281 1.00 80.56 201 LEU A O 1
ATOM 1615 N N . ASP A 1 202 ? 24.195 -2.371 -13.938 1.00 71.38 202 ASP A N 1
ATOM 1616 C CA . ASP A 1 202 ? 24.989 -1.742 -12.875 1.00 71.38 202 ASP A CA 1
ATOM 1617 C C . ASP A 1 202 ? 26.332 -1.218 -13.410 1.00 71.38 202 ASP A C 1
ATOM 1619 O O . ASP A 1 202 ? 26.638 -0.031 -13.284 1.00 71.38 202 ASP A O 1
ATOM 1623 N N . VAL A 1 203 ? 27.072 -2.047 -14.161 1.00 60.91 203 VAL A N 1
ATOM 1624 C CA . VAL A 1 203 ? 28.350 -1.652 -14.797 1.00 60.91 203 VAL A CA 1
ATOM 1625 C C . VAL A 1 203 ? 28.177 -0.448 -15.733 1.00 60.91 203 VAL A C 1
ATOM 1627 O O . VAL A 1 203 ? 29.036 0.428 -15.829 1.00 60.91 203 VAL A O 1
ATOM 1630 N N . ARG A 1 204 ? 27.048 -0.366 -16.451 1.00 57.25 204 ARG A N 1
ATOM 1631 C CA . ARG A 1 204 ? 26.764 0.774 -17.341 1.00 57.25 204 ARG A CA 1
ATOM 1632 C C . ARG A 1 204 ? 26.442 2.056 -16.580 1.00 57.25 204 ARG A C 1
ATOM 1634 O O . ARG A 1 204 ? 26.584 3.132 -17.163 1.00 57.25 204 ARG A O 1
ATOM 1641 N N . GLN A 1 205 ? 25.955 1.952 -15.348 1.00 59.72 205 GLN A N 1
ATOM 1642 C CA . GLN A 1 205 ? 25.653 3.102 -14.509 1.00 59.72 205 GLN A CA 1
ATOM 1643 C C . GLN A 1 205 ? 26.938 3.680 -13.908 1.00 59.72 205 GLN A C 1
ATOM 1645 O O . GLN A 1 205 ? 27.142 4.885 -14.018 1.00 59.72 205 GLN A O 1
ATOM 1650 N N . GLU A 1 206 ? 27.846 2.828 -13.422 1.00 58.22 206 GLU A N 1
ATOM 1651 C CA . GLU A 1 206 ? 29.165 3.230 -12.903 1.00 58.22 206 GLU A CA 1
ATOM 1652 C C . GLU A 1 206 ? 29.982 4.009 -13.947 1.00 58.22 206 GLU A C 1
ATOM 1654 O O . GLU A 1 206 ? 30.444 5.119 -13.676 1.00 58.22 206 GLU A O 1
ATOM 1659 N N . LEU A 1 207 ? 30.033 3.514 -15.190 1.00 51.84 207 LEU A N 1
ATOM 1660 C CA . LEU A 1 207 ? 30.743 4.163 -16.304 1.00 51.84 207 LEU A CA 1
ATOM 1661 C C . LEU A 1 207 ? 30.186 5.542 -16.708 1.00 51.84 207 LEU A C 1
ATOM 1663 O O . LEU A 1 207 ? 30.865 6.292 -17.411 1.00 51.84 207 LEU A O 1
ATOM 1667 N N . LYS A 1 208 ? 28.944 5.878 -16.333 1.00 52.06 208 LYS A N 1
ATOM 1668 C CA . LYS A 1 208 ? 28.350 7.200 -16.605 1.00 52.06 208 LYS A CA 1
ATOM 1669 C C . LYS A 1 208 ? 28.692 8.238 -15.542 1.00 52.06 208 LYS A C 1
ATOM 1671 O O . LYS A 1 208 ? 28.616 9.420 -15.843 1.00 52.06 208 LYS A O 1
ATOM 1676 N N . THR A 1 209 ? 29.035 7.807 -14.335 1.00 52.62 209 THR A N 1
ATOM 1677 C CA . THR A 1 209 ? 29.437 8.683 -13.223 1.00 52.62 209 THR A CA 1
ATOM 1678 C C . THR A 1 209 ? 30.907 9.102 -13.292 1.00 52.62 209 THR A C 1
ATOM 1680 O O . THR A 1 209 ? 31.282 10.079 -12.655 1.00 52.62 209 THR A O 1
ATOM 1683 N N . GLU A 1 210 ? 31.731 8.400 -14.076 1.00 47.56 210 GLU A N 1
ATOM 1684 C CA . GLU A 1 210 ? 33.167 8.681 -14.253 1.00 47.56 210 GLU A CA 1
ATOM 1685 C C . GLU A 1 210 ? 33.498 9.577 -15.470 1.00 47.56 210 GLU A C 1
ATOM 1687 O O . GLU A 1 210 ? 34.668 9.742 -15.817 1.00 47.56 210 GLU A O 1
ATOM 1692 N N . ARG A 1 211 ? 32.493 10.153 -16.142 1.00 40.34 211 ARG A N 1
ATOM 1693 C CA . ARG A 1 211 ? 32.658 11.079 -17.278 1.00 40.34 211 ARG A CA 1
ATOM 1694 C C . ARG A 1 211 ? 32.029 12.430 -16.988 1.00 40.34 211 ARG A C 1
ATOM 1696 O O . ARG A 1 211 ? 32.603 13.429 -17.470 1.00 40.34 211 ARG A O 1
#

pLDDT: mean 89.67, std 11.37, range [40.25, 98.44]

Sequence (211 aa):
MRHPPFFGYDQPLIAEYAKRYGQCRESDFGNENWQLLQCELMSDFVRKARQAIDAVDPKIALEVSFDEKNYYAQGLDVAHWLKSGWVDMIAPGIGDVGEEKYFPLQPFTAMIKTSPRKCLLFPRVEATIYGGDTTAKEEQGLEKIHRRNVSLNMFRELFLKFRAEGADGIRPFNTGYPTLAEALADENGLKCFARNIAPLLDVRQELKTER

Foldseek 3Di:
DQDDQPDDVDPVLQVVCCVPPNHDDPVCQLPPSSLVSLLVVVLVVLQVVLVVVVVVPNPDFAEDEDEQPCCSSSNHPVLVCQLVQSHQEYAYFHPDAAPDGDDACQVVVVSNVNHPHNHAYAHEGEFWHDDDDQDPCVVVVVDPGDTGTQDLLNLLVRQVVVVVNPHPGYHYDPDDDPVSVVCSPPPVNSVCCVPPPVVVVVVVVVVVVVD

Radius of gyration: 21.05 Å; chains: 1; bounding box: 56×44×57 Å